Protein AF-A0A5E4ITQ7-F1 (afdb_monomer)

Sequence (362 aa):
MEFTPDTFFVEEITSDGVILELGKAYSFEKPAPERDFFTHFVLQKREWNTVQALGAIARNLHVKPSRFDFAGTKDRQATTTQLCSVFALPAERLLQARVKDVQINGAWKADAKVRLGNLLGNRFTIKTDKPVNPVASFSNYFGEQRFGSGRKNTAKIGKLILQGDYEAAVRSYLCDSEGEENVDAVRARETLLGEGDFAAAAVYFPHHLKYEITMLRSLSSKPTDFIAAIRALPRSLQLMFVHAFQSDLFNKRIDLRLPPSATCGRDAHGFPSAATEGTDFTLGNVIGYSSVISEDERILLEAEGLSQEAFRLKAMPELSAKGTLRLLEAPVMNFENVEGGIRFALPKGCYATVAVKYILNE

Structure (mmCIF, N/CA/C/O backbone):
data_AF-A0A5E4ITQ7-F1
#
_entry.id   AF-A0A5E4ITQ7-F1
#
loop_
_atom_site.group_PDB
_atom_site.id
_atom_site.type_symbol
_atom_site.label_atom_id
_atom_site.label_alt_id
_atom_site.label_comp_id
_atom_site.label_asym_id
_atom_site.label_entity_id
_atom_site.label_seq_id
_atom_site.pdbx_PDB_ins_code
_atom_site.Cartn_x
_atom_site.Cartn_y
_atom_site.Cartn_z
_atom_site.occupancy
_atom_site.B_iso_or_equiv
_atom_site.auth_seq_id
_atom_site.auth_comp_id
_atom_site.auth_asym_id
_atom_site.auth_atom_id
_atom_site.pdbx_PDB_model_num
ATOM 1 N N . MET A 1 1 ? -0.202 19.251 -8.183 1.00 68.25 1 MET A N 1
ATOM 2 C CA . MET A 1 1 ? -0.422 18.817 -9.584 1.00 68.25 1 MET A CA 1
ATOM 3 C C . MET A 1 1 ? -1.528 17.761 -9.649 1.00 68.25 1 MET A C 1
ATOM 5 O O . MET A 1 1 ? -1.553 16.900 -8.777 1.00 68.25 1 MET A O 1
ATOM 9 N N . GLU A 1 2 ? -2.433 17.805 -10.635 1.00 75.06 2 GLU A N 1
ATOM 10 C CA . GLU A 1 2 ? -3.424 16.733 -10.849 1.00 75.06 2 GLU A CA 1
ATOM 11 C C . GLU A 1 2 ? -2.844 15.658 -11.780 1.00 75.06 2 GLU A C 1
ATOM 13 O O . GLU A 1 2 ? -2.396 15.958 -12.888 1.00 75.06 2 GLU A O 1
ATOM 18 N N . PHE A 1 3 ? -2.811 14.406 -11.320 1.00 83.69 3 PHE A N 1
ATOM 19 C CA . PHE A 1 3 ? -2.311 13.288 -12.118 1.00 83.69 3 PHE A CA 1
ATOM 20 C C . PHE A 1 3 ? -3.415 12.752 -13.022 1.00 83.69 3 PHE A C 1
ATOM 22 O O . PHE A 1 3 ? -4.487 12.372 -12.549 1.00 83.69 3 PHE A O 1
ATOM 29 N N . THR A 1 4 ? -3.130 12.681 -14.321 1.00 87.31 4 THR A N 1
ATOM 30 C CA . THR A 1 4 ? -4.015 12.053 -15.300 1.00 87.31 4 THR A CA 1
ATOM 31 C C . THR A 1 4 ? -3.308 10.860 -15.942 1.00 87.31 4 THR A C 1
ATOM 33 O O . THR A 1 4 ? -2.081 10.765 -15.919 1.00 87.31 4 THR A O 1
ATOM 36 N N . PRO A 1 5 ? -4.043 9.933 -16.564 1.00 86.62 5 PRO A N 1
ATOM 37 C CA . PRO A 1 5 ? -3.447 8.756 -17.198 1.00 86.62 5 PRO A CA 1
ATOM 38 C C . PRO A 1 5 ? -2.545 9.081 -18.388 1.00 86.62 5 PRO A C 1
ATOM 40 O O . PRO A 1 5 ? -1.767 8.223 -18.805 1.00 86.62 5 PRO A O 1
ATOM 43 N N . ASP A 1 6 ? -2.667 10.292 -18.933 1.00 91.06 6 ASP A N 1
ATOM 44 C CA . ASP A 1 6 ? -1.898 10.765 -20.082 1.00 91.06 6 ASP A CA 1
ATOM 45 C C . ASP A 1 6 ? -0.667 11.581 -19.656 1.00 91.06 6 ASP A C 1
ATOM 47 O O . ASP A 1 6 ? 0.223 11.834 -20.473 1.00 91.06 6 ASP A O 1
ATOM 51 N N . THR A 1 7 ? -0.594 11.966 -18.376 1.00 92.31 7 THR A N 1
ATOM 52 C CA . THR A 1 7 ? 0.533 12.701 -17.786 1.00 92.31 7 THR A CA 1
ATOM 53 C C . THR A 1 7 ? 1.283 11.912 -16.721 1.00 92.31 7 THR A C 1
ATOM 55 O O . THR A 1 7 ? 2.409 12.280 -16.399 1.00 92.31 7 THR A O 1
ATOM 58 N N . PHE A 1 8 ? 0.713 10.823 -16.202 1.00 95.06 8 PHE A N 1
ATOM 59 C CA . PHE A 1 8 ? 1.281 10.040 -15.113 1.00 95.06 8 PHE A CA 1
ATOM 60 C C . PHE A 1 8 ? 1.418 8.561 -15.484 1.00 95.06 8 PHE A C 1
ATOM 62 O O . PHE A 1 8 ? 0.438 7.822 -15.641 1.00 95.06 8 PHE A O 1
ATOM 69 N N . PHE A 1 9 ? 2.672 8.132 -15.606 1.00 96.88 9 PHE A N 1
ATOM 70 C CA . PHE A 1 9 ? 3.058 6.800 -16.049 1.00 96.88 9 PHE A CA 1
ATOM 71 C C . PHE A 1 9 ? 3.852 6.085 -14.959 1.00 96.88 9 PHE A C 1
ATOM 73 O O . PHE A 1 9 ? 4.784 6.662 -14.395 1.00 96.88 9 PHE A O 1
ATOM 80 N N . VAL A 1 10 ? 3.503 4.827 -14.680 1.00 97.31 10 VAL A N 1
ATOM 81 C CA . VAL A 1 10 ? 4.136 4.029 -13.618 1.00 97.31 10 VAL A CA 1
ATOM 82 C C . VAL A 1 10 ? 4.552 2.663 -14.149 1.00 97.31 10 VAL A C 1
ATOM 84 O O . VAL A 1 10 ? 3.711 1.840 -14.497 1.00 97.31 10 VAL A O 1
ATOM 87 N N . GLU A 1 11 ? 5.849 2.400 -14.153 1.00 98.06 11 GLU A N 1
ATOM 88 C CA . GLU A 1 11 ? 6.448 1.174 -14.673 1.00 98.06 11 GLU A CA 1
ATOM 89 C C . GLU A 1 11 ? 7.095 0.402 -13.522 1.00 98.06 11 GLU A C 1
ATOM 91 O O . GLU A 1 11 ? 7.997 0.899 -12.846 1.00 98.06 11 GLU A O 1
ATOM 96 N N . GLU A 1 12 ? 6.614 -0.808 -13.242 1.00 98.19 12 GLU A N 1
ATOM 97 C CA . GLU A 1 12 ? 7.181 -1.635 -12.176 1.00 98.19 12 GLU A CA 1
ATOM 98 C C . GLU A 1 12 ? 8.616 -2.069 -12.500 1.00 98.19 12 GLU A C 1
ATOM 100 O O . GLU A 1 12 ? 8.926 -2.464 -13.625 1.00 98.19 12 GLU A O 1
ATOM 105 N N . ILE A 1 13 ? 9.472 -2.029 -11.477 1.00 97.88 13 ILE A N 1
ATOM 106 C CA . ILE A 1 13 ? 10.823 -2.585 -11.508 1.00 97.88 13 ILE A CA 1
ATOM 107 C C . ILE A 1 13 ? 10.780 -3.899 -10.733 1.00 97.88 13 ILE A C 1
ATOM 109 O O . ILE A 1 13 ? 10.602 -3.908 -9.507 1.00 97.88 13 ILE A O 1
ATOM 113 N N . THR A 1 14 ? 10.881 -5.010 -11.454 1.00 95.81 14 THR A N 1
ATOM 114 C CA . THR A 1 14 ? 10.787 -6.364 -10.900 1.00 95.81 14 THR A CA 1
ATOM 115 C C . THR A 1 14 ? 11.949 -6.665 -9.953 1.00 95.81 14 THR A C 1
ATOM 117 O O . THR A 1 14 ? 12.953 -5.957 -9.926 1.00 95.81 14 THR A O 1
ATOM 120 N N . SER A 1 15 ? 11.823 -7.726 -9.151 1.00 93.12 15 SER A N 1
ATOM 121 C CA . SER A 1 15 ? 12.846 -8.137 -8.175 1.00 93.12 15 SER A CA 1
ATOM 122 C C . SER A 1 15 ? 14.211 -8.482 -8.788 1.00 93.12 15 SER A C 1
ATOM 124 O O . SER A 1 15 ? 15.198 -8.491 -8.068 1.00 93.12 15 SER A O 1
ATOM 126 N N . ASP A 1 16 ? 14.256 -8.789 -10.085 1.00 92.19 16 ASP A N 1
ATOM 127 C CA . ASP A 1 16 ? 15.463 -9.051 -10.882 1.00 92.19 16 ASP A CA 1
ATOM 128 C C . ASP A 1 16 ? 15.949 -7.816 -11.670 1.00 92.19 16 ASP A C 1
ATOM 130 O O . ASP A 1 16 ? 16.799 -7.930 -12.551 1.00 92.19 16 ASP A O 1
ATOM 134 N N . GLY A 1 17 ? 15.418 -6.625 -11.366 1.00 94.06 17 GLY A N 1
ATOM 135 C CA . GLY A 1 17 ? 15.884 -5.356 -11.930 1.00 94.06 17 GLY A CA 1
ATOM 136 C C . GLY A 1 17 ? 15.331 -5.012 -13.314 1.00 94.06 17 GLY A C 1
ATOM 137 O O . GLY A 1 17 ? 15.741 -4.007 -13.895 1.00 94.06 17 GLY A O 1
ATOM 138 N N . VAL A 1 18 ? 14.393 -5.797 -13.853 1.00 95.75 18 VAL A N 1
ATOM 139 C CA . VAL A 1 18 ? 13.773 -5.504 -15.150 1.00 95.75 18 VAL A CA 1
ATOM 140 C C . VAL A 1 18 ? 12.714 -4.419 -14.994 1.00 95.75 18 VAL A C 1
ATOM 142 O O . VAL A 1 18 ? 11.802 -4.516 -14.174 1.00 95.75 18 VAL A O 1
ATOM 145 N N . ILE A 1 19 ? 12.804 -3.388 -15.830 1.00 97.56 19 ILE A N 1
ATOM 146 C CA . ILE A 1 19 ? 11.779 -2.351 -15.920 1.00 97.56 19 ILE A CA 1
ATOM 147 C C . ILE A 1 19 ? 10.716 -2.803 -16.923 1.00 97.56 19 ILE A C 1
ATOM 149 O O . ILE A 1 19 ? 11.019 -3.095 -18.086 1.00 97.56 19 ILE A O 1
ATOM 153 N N . LEU A 1 20 ? 9.468 -2.883 -16.466 1.00 97.81 20 LEU A N 1
ATOM 154 C CA . LEU A 1 20 ? 8.322 -3.234 -17.299 1.00 97.81 20 LEU A CA 1
ATOM 155 C C . LEU A 1 20 ? 7.802 -1.980 -17.997 1.00 97.81 20 LEU A C 1
ATOM 157 O O . LEU A 1 20 ? 6.938 -1.291 -17.480 1.00 97.81 20 LEU A O 1
ATOM 161 N N . GLU A 1 21 ? 8.366 -1.657 -19.148 1.00 97.62 21 GLU A N 1
ATOM 162 C CA . GLU A 1 21 ? 8.104 -0.462 -19.932 1.00 97.62 21 GLU A CA 1
ATOM 163 C C . GLU A 1 21 ? 6.737 -0.497 -20.620 1.00 97.62 21 GLU A C 1
ATOM 165 O O . GLU A 1 21 ? 6.259 -1.545 -21.073 1.00 97.62 21 GLU A O 1
ATOM 170 N N . LEU A 1 22 ? 6.112 0.673 -20.728 1.00 96.25 22 LEU A N 1
ATOM 171 C CA . LEU A 1 22 ? 4.829 0.821 -21.410 1.00 96.25 22 LEU A CA 1
ATOM 172 C C . LEU A 1 22 ? 4.936 0.464 -22.898 1.00 96.25 22 LEU A C 1
ATOM 174 O O . LEU A 1 22 ? 5.867 0.865 -23.592 1.00 96.25 22 LEU A O 1
ATOM 178 N N . GLY A 1 23 ? 3.959 -0.293 -23.398 1.00 95.44 23 GLY A N 1
ATOM 179 C CA . GLY A 1 23 ? 3.857 -0.705 -24.803 1.00 95.44 23 GLY A CA 1
ATOM 180 C C . GLY A 1 23 ? 4.894 -1.734 -25.268 1.00 95.44 23 GLY A C 1
ATOM 181 O O . GLY A 1 23 ? 4.785 -2.237 -26.385 1.00 95.44 23 GLY A O 1
ATOM 182 N N . LYS A 1 24 ? 5.880 -2.085 -24.436 1.00 97.38 24 LYS A N 1
ATOM 183 C CA . LYS A 1 24 ? 6.912 -3.068 -24.776 1.00 97.38 24 LYS A CA 1
ATOM 184 C C . LYS A 1 24 ? 6.381 -4.486 -24.609 1.00 97.38 24 LYS A C 1
ATOM 186 O O . LYS A 1 24 ? 5.760 -4.795 -23.597 1.00 97.38 24 LYS A O 1
ATOM 191 N N . ALA A 1 25 ? 6.646 -5.346 -25.591 1.00 96.00 25 ALA A N 1
ATOM 192 C CA . ALA A 1 25 ? 6.323 -6.764 -25.510 1.00 96.00 25 ALA A CA 1
ATOM 193 C C . ALA A 1 25 ? 7.375 -7.526 -24.688 1.00 96.00 25 ALA A C 1
ATOM 195 O O . ALA A 1 25 ? 8.575 -7.268 -24.800 1.00 96.00 25 ALA A O 1
ATOM 196 N N . TYR A 1 26 ? 6.920 -8.491 -23.897 1.00 95.38 26 TYR A N 1
ATOM 197 C CA . TYR A 1 26 ? 7.732 -9.291 -22.992 1.00 95.38 26 TYR A CA 1
ATOM 198 C C . TYR A 1 26 ? 7.535 -10.779 -23.251 1.00 95.38 26 TYR A C 1
ATOM 200 O O . TYR A 1 26 ? 6.415 -11.279 -23.341 1.00 95.38 26 TYR A O 1
ATOM 208 N N . SER A 1 27 ? 8.648 -11.497 -23.300 1.00 89.56 27 SER A N 1
ATOM 209 C CA . SER A 1 27 ? 8.683 -12.950 -23.268 1.00 89.56 27 SER A CA 1
ATOM 210 C C . SER A 1 27 ? 9.898 -13.357 -22.453 1.00 89.56 27 SER A C 1
ATOM 212 O O . SER A 1 27 ? 10.992 -12.843 -22.682 1.00 89.56 27 SER A O 1
ATOM 214 N N . PHE A 1 28 ? 9.698 -14.245 -21.489 1.00 88.12 28 PHE A N 1
ATOM 215 C CA . PHE A 1 28 ? 10.780 -14.813 -20.700 1.00 88.12 28 PHE A CA 1
ATOM 216 C C . PHE A 1 28 ? 10.646 -16.327 -20.719 1.00 88.12 28 PHE A C 1
ATOM 218 O O . PHE A 1 28 ? 9.551 -16.862 -20.563 1.00 88.12 28 PHE A O 1
ATOM 225 N N . GLU A 1 29 ? 11.767 -17.020 -20.857 1.00 81.69 29 GLU A N 1
ATOM 226 C CA . GLU A 1 29 ? 11.816 -18.466 -20.691 1.00 81.69 29 GLU A CA 1
ATOM 227 C C . GLU A 1 29 ? 12.262 -18.767 -19.264 1.00 81.69 29 GLU A C 1
ATOM 229 O O . GLU A 1 29 ? 13.392 -18.473 -18.872 1.00 81.69 29 GLU A O 1
ATOM 234 N N . LYS A 1 30 ? 11.347 -19.309 -18.457 1.00 79.81 30 LYS A N 1
ATOM 235 C CA . LYS A 1 30 ? 11.646 -19.767 -17.099 1.00 79.81 30 LYS A CA 1
ATOM 236 C C . LYS A 1 30 ? 11.292 -21.249 -16.976 1.00 79.81 30 LYS A C 1
ATOM 238 O O . LYS A 1 30 ? 10.265 -21.663 -17.523 1.00 79.81 30 LYS A O 1
ATOM 243 N N . PRO A 1 31 ? 12.103 -22.052 -16.262 1.00 78.31 31 PRO A N 1
ATOM 244 C CA . PRO A 1 31 ? 11.727 -23.415 -15.921 1.00 78.31 31 PRO A CA 1
ATOM 245 C C . PRO A 1 31 ? 10.381 -23.403 -15.196 1.00 78.31 31 PRO A C 1
ATOM 247 O O . PRO A 1 31 ? 10.179 -22.635 -14.256 1.00 78.31 31 PRO A O 1
ATOM 250 N N . ALA A 1 32 ? 9.449 -24.232 -15.647 1.00 83.25 32 ALA A N 1
ATOM 251 C CA . ALA A 1 32 ? 8.141 -24.350 -15.030 1.00 83.25 32 ALA A CA 1
ATOM 252 C C . ALA A 1 32 ? 7.652 -25.796 -15.131 1.00 83.25 32 ALA A C 1
ATOM 254 O O . ALA A 1 32 ? 7.901 -26.454 -16.146 1.00 83.25 32 ALA A O 1
ATOM 255 N N . PRO A 1 33 ? 6.948 -26.300 -14.107 1.00 85.12 33 PRO A N 1
ATOM 256 C CA . PRO A 1 33 ? 6.388 -27.640 -14.150 1.00 85.12 33 PRO A CA 1
ATOM 257 C C . PRO A 1 33 ? 5.301 -27.746 -15.232 1.00 85.12 33 PRO A C 1
ATOM 259 O O . PRO A 1 33 ? 4.671 -26.761 -15.624 1.00 85.12 33 PRO A O 1
ATOM 262 N N . GLU A 1 34 ? 5.041 -28.962 -15.716 1.00 82.25 34 GLU A N 1
ATOM 263 C CA . GLU A 1 34 ? 3.952 -29.192 -16.675 1.00 82.25 34 GLU A CA 1
ATOM 264 C C . GLU A 1 34 ? 2.564 -28.971 -16.052 1.00 82.25 34 GLU A C 1
ATOM 266 O O . GLU A 1 34 ? 1.642 -28.509 -16.729 1.00 82.25 34 GLU A O 1
ATOM 271 N N . ARG A 1 35 ? 2.421 -29.279 -14.755 1.00 85.19 35 ARG A N 1
ATOM 272 C CA . ARG A 1 35 ? 1.200 -29.126 -13.949 1.00 85.19 35 ARG A CA 1
ATOM 273 C C . ARG A 1 35 ? 1.438 -28.174 -12.785 1.00 85.19 35 ARG A C 1
ATOM 275 O O . ARG A 1 35 ? 2.576 -27.955 -12.397 1.00 85.19 35 ARG A O 1
ATOM 282 N N . ASP A 1 36 ? 0.355 -27.602 -12.260 1.00 89.44 36 ASP A N 1
ATOM 283 C CA . ASP A 1 36 ? 0.380 -26.665 -11.125 1.00 89.44 36 ASP A CA 1
ATOM 284 C C . ASP A 1 36 ? 1.332 -25.469 -11.317 1.00 89.44 36 ASP A C 1
ATOM 286 O O . ASP A 1 36 ? 1.825 -24.870 -10.363 1.00 89.44 36 ASP A O 1
ATOM 290 N N . PHE A 1 37 ? 1.558 -25.095 -12.578 1.00 94.25 37 PHE A N 1
ATOM 291 C CA . PHE A 1 37 ? 2.349 -23.933 -12.951 1.00 94.25 37 PHE A CA 1
ATOM 292 C C . PHE A 1 37 ? 1.582 -22.632 -12.711 1.00 94.25 37 PHE A C 1
ATOM 294 O O . PHE A 1 37 ? 0.349 -22.591 -12.644 1.00 94.25 37 PHE A O 1
ATOM 301 N N . PHE A 1 38 ? 2.323 -21.536 -12.675 1.00 96.50 38 PHE A N 1
ATOM 302 C CA . PHE A 1 38 ? 1.789 -20.189 -12.794 1.00 96.50 38 PHE A CA 1
ATOM 303 C C . PHE A 1 38 ? 2.099 -19.647 -14.182 1.00 96.50 38 PHE A C 1
ATOM 305 O O . PHE A 1 38 ? 3.130 -19.958 -14.764 1.00 96.50 38 PHE A O 1
ATOM 312 N N . THR A 1 39 ? 1.225 -18.806 -14.712 1.00 96.88 39 THR A N 1
ATOM 313 C CA . THR A 1 39 ? 1.571 -17.963 -15.856 1.00 96.88 39 THR A CA 1
ATOM 314 C C . THR A 1 39 ? 1.836 -16.573 -15.338 1.00 96.88 39 THR A C 1
ATOM 316 O O . THR A 1 39 ? 0.936 -15.934 -14.792 1.00 96.88 39 THR A O 1
ATOM 319 N N . HIS A 1 40 ? 3.078 -16.126 -15.466 1.00 97.25 40 HIS A N 1
ATOM 320 C CA . HIS A 1 40 ? 3.446 -14.732 -15.268 1.00 97.25 40 HIS A CA 1
ATOM 321 C C . HIS A 1 40 ? 3.044 -13.933 -16.494 1.00 97.25 40 HIS A C 1
ATOM 323 O O . HIS A 1 40 ? 3.068 -14.446 -17.610 1.00 97.25 40 HIS A O 1
ATOM 329 N N . PHE A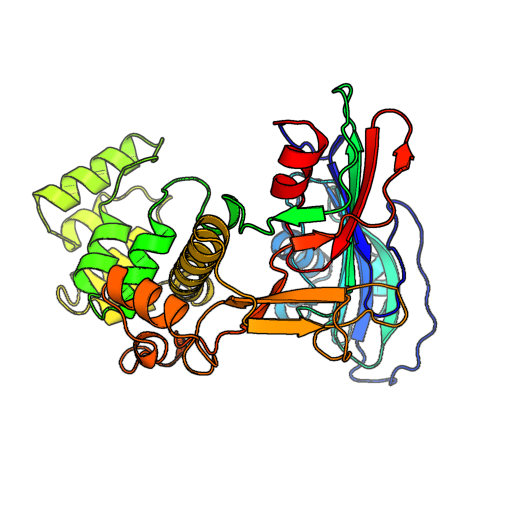 1 41 ? 2.653 -12.684 -16.284 1.00 97.94 41 PHE A N 1
ATOM 330 C CA . PHE A 1 41 ? 2.297 -11.786 -17.368 1.00 97.94 41 PHE A CA 1
ATOM 331 C C . PHE A 1 41 ? 2.503 -10.329 -16.985 1.00 97.94 41 PHE A C 1
ATOM 333 O O . PHE A 1 41 ? 2.394 -9.956 -15.814 1.00 97.94 41 PHE A O 1
ATOM 340 N N . VAL A 1 42 ? 2.764 -9.501 -17.994 1.00 98.31 42 VAL A N 1
ATOM 341 C CA . VAL A 1 42 ? 2.867 -8.049 -17.829 1.00 98.31 42 VAL A CA 1
ATOM 342 C C . VAL A 1 42 ? 1.498 -7.437 -18.076 1.00 98.31 42 VAL A C 1
ATOM 344 O O . VAL A 1 42 ? 0.991 -7.445 -19.198 1.00 98.31 42 VAL A O 1
ATOM 347 N N . LEU A 1 43 ? 0.889 -6.920 -17.013 1.00 98.44 43 LEU A N 1
ATOM 348 C CA . LEU A 1 43 ? -0.373 -6.196 -17.068 1.00 98.44 43 LEU A CA 1
ATOM 349 C C . LEU A 1 43 ? -0.093 -4.718 -17.321 1.00 98.44 43 LEU A C 1
ATOM 351 O O . LEU A 1 43 ? 0.485 -4.064 -16.456 1.00 98.44 43 LEU A O 1
ATOM 355 N N . GLN A 1 44 ? -0.580 -4.186 -18.439 1.00 98.50 44 GLN A N 1
ATOM 356 C CA . GLN A 1 44 ? -0.694 -2.750 -18.663 1.00 98.50 44 GLN A CA 1
ATOM 357 C C . GLN A 1 44 ? -2.153 -2.317 -18.505 1.00 98.50 44 GLN A C 1
ATOM 359 O O . GLN A 1 44 ? -3.062 -2.939 -19.053 1.00 98.50 44 GLN A O 1
ATOM 364 N N . LYS A 1 45 ? -2.399 -1.248 -17.750 1.00 97.69 45 LYS A N 1
ATOM 365 C CA . LYS A 1 45 ? -3.747 -0.719 -17.505 1.00 97.69 45 LYS A CA 1
ATOM 366 C C . LYS A 1 45 ? -3.758 0.808 -17.545 1.00 97.69 45 LYS A C 1
ATOM 368 O O . LYS A 1 45 ? -2.796 1.430 -17.099 1.00 97.69 45 LYS A O 1
ATOM 373 N N . ARG A 1 46 ? -4.862 1.399 -18.003 1.00 97.44 46 ARG A N 1
ATOM 374 C CA . ARG A 1 46 ? -5.129 2.848 -17.976 1.00 97.44 46 ARG A CA 1
ATOM 375 C C . ARG A 1 46 ? -6.427 3.111 -17.208 1.00 97.44 46 ARG A C 1
ATOM 377 O O . ARG A 1 46 ? -7.442 2.515 -17.528 1.00 97.44 46 ARG A O 1
ATOM 384 N N . GLU A 1 47 ? -6.402 3.953 -16.175 1.00 94.44 47 GLU A N 1
ATOM 385 C CA . GLU A 1 47 ? -7.585 4.305 -15.343 1.00 94.44 47 GLU A CA 1
ATOM 386 C C . GLU A 1 47 ? -8.209 3.201 -14.480 1.00 94.44 47 GLU A C 1
ATOM 388 O O . GLU A 1 47 ? -9.255 3.393 -13.854 1.00 94.44 47 GLU A O 1
ATOM 393 N N . TRP A 1 48 ? -7.536 2.061 -14.355 1.00 95.25 48 TRP A N 1
ATOM 394 C CA . TRP A 1 48 ? -8.022 0.929 -13.572 1.00 95.25 48 TRP A CA 1
ATOM 395 C C . TRP A 1 48 ? -7.335 0.807 -12.214 1.00 95.25 48 TRP A C 1
ATOM 397 O O . TRP A 1 48 ? -6.124 0.988 -12.089 1.00 95.25 48 TRP A O 1
ATOM 407 N N . ASN A 1 49 ? -8.084 0.370 -11.200 1.00 93.44 49 ASN A N 1
ATOM 408 C CA . ASN A 1 49 ? -7.483 -0.262 -10.028 1.00 93.44 49 ASN A CA 1
ATOM 409 C C . ASN A 1 49 ? -6.977 -1.668 -10.411 1.00 93.44 49 ASN A C 1
ATOM 411 O O . ASN A 1 49 ? -7.672 -2.400 -11.118 1.00 93.44 49 ASN A O 1
ATOM 415 N N . THR A 1 50 ? -5.801 -2.073 -9.915 1.00 94.56 50 THR A N 1
ATOM 416 C CA . THR A 1 50 ? -5.198 -3.389 -10.207 1.00 94.56 50 THR A CA 1
ATOM 417 C C . THR A 1 50 ? -6.162 -4.554 -9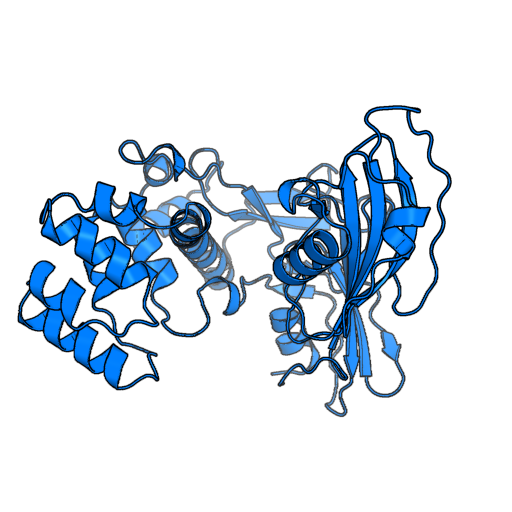.942 1.00 94.56 50 THR A C 1
ATOM 419 O O . THR A 1 50 ? -6.340 -5.413 -10.802 1.00 94.56 50 THR A O 1
ATOM 422 N N . VAL A 1 51 ? -6.847 -4.569 -8.793 1.00 94.12 51 VAL A N 1
ATOM 423 C CA . VAL A 1 51 ? -7.771 -5.655 -8.415 1.00 94.12 51 VAL A CA 1
ATOM 424 C C . VAL A 1 51 ? -8.987 -5.691 -9.341 1.00 94.12 51 VAL A C 1
ATOM 426 O O . VAL A 1 51 ? -9.443 -6.765 -9.735 1.00 94.12 51 VAL A O 1
ATOM 429 N N . GLN A 1 52 ? -9.498 -4.523 -9.736 1.00 94.94 52 GLN A N 1
ATOM 430 C CA . GLN A 1 52 ? -10.624 -4.428 -10.666 1.00 94.94 52 GLN A CA 1
ATOM 431 C C . GLN A 1 52 ? -10.242 -4.905 -12.074 1.00 94.94 52 GLN A C 1
ATOM 433 O O . GLN A 1 52 ? -11.017 -5.652 -12.675 1.00 94.94 52 GLN A O 1
ATOM 438 N N . ALA A 1 53 ? -9.051 -4.540 -12.566 1.00 97.25 53 ALA A N 1
ATOM 439 C CA . ALA A 1 53 ? -8.536 -4.991 -13.860 1.00 97.25 53 ALA A CA 1
ATOM 440 C C . ALA A 1 53 ? -8.373 -6.517 -13.894 1.00 97.25 53 ALA A C 1
ATOM 442 O O . ALA A 1 53 ? -8.895 -7.176 -14.792 1.00 97.25 53 ALA A O 1
ATOM 443 N N . LEU A 1 54 ? -7.735 -7.098 -12.872 1.00 97.88 54 LEU A N 1
ATOM 444 C CA . LEU A 1 54 ? -7.586 -8.552 -12.752 1.00 97.88 54 LEU A CA 1
ATOM 445 C C . LEU A 1 54 ? -8.943 -9.259 -12.656 1.00 97.88 54 LEU A C 1
ATOM 447 O O . LEU A 1 54 ? -9.158 -10.279 -13.306 1.00 97.88 54 LEU A O 1
ATOM 451 N N . GLY A 1 55 ? -9.898 -8.694 -11.912 1.00 97.50 55 GLY A N 1
ATOM 452 C CA . GLY A 1 55 ? -11.265 -9.211 -11.853 1.00 97.50 55 GLY A CA 1
ATOM 453 C C . GLY A 1 55 ? -11.994 -9.158 -13.201 1.00 97.50 55 GLY A C 1
ATOM 454 O O . GLY A 1 55 ? -12.760 -10.069 -13.517 1.00 97.50 55 GLY A O 1
ATOM 455 N N . ALA A 1 56 ? -11.759 -8.123 -14.010 1.00 97.88 56 ALA A N 1
ATOM 456 C CA . ALA A 1 56 ? -12.313 -8.012 -15.358 1.00 97.88 56 ALA A CA 1
ATOM 457 C C . ALA A 1 56 ? -11.700 -9.043 -16.318 1.00 97.88 56 ALA A C 1
ATOM 459 O O . ALA A 1 56 ? -12.449 -9.718 -17.025 1.00 97.88 56 ALA A O 1
ATOM 460 N N . ILE A 1 57 ? -10.376 -9.234 -16.277 1.00 98.25 57 ILE A N 1
ATOM 461 C CA . ILE A 1 57 ? -9.679 -10.292 -17.030 1.00 98.25 57 ILE A CA 1
ATOM 462 C C . ILE A 1 57 ? -10.226 -11.666 -16.628 1.00 98.25 57 ILE A C 1
ATOM 464 O O . ILE A 1 57 ? -10.586 -12.470 -17.484 1.00 98.25 57 ILE A O 1
ATOM 468 N N . ALA A 1 58 ? -10.359 -11.920 -15.324 1.00 98.00 58 ALA A N 1
ATOM 469 C CA . ALA A 1 58 ? -10.864 -13.184 -14.805 1.00 98.00 58 ALA A CA 1
ATOM 470 C C . ALA A 1 58 ? -12.276 -13.505 -15.322 1.00 98.00 58 ALA A C 1
ATOM 472 O O . ALA A 1 58 ? -12.529 -14.628 -15.757 1.00 98.00 58 ALA A O 1
ATOM 473 N N . ARG A 1 59 ? -13.179 -12.512 -15.332 1.00 97.75 59 ARG A N 1
ATOM 474 C CA . ARG A 1 59 ? -14.530 -12.660 -15.898 1.00 97.75 59 ARG A CA 1
ATOM 475 C C . ARG A 1 59 ? -14.501 -12.936 -17.397 1.00 97.75 59 ARG A C 1
ATOM 477 O O . ARG A 1 59 ? -15.207 -13.833 -17.841 1.00 97.75 59 ARG A O 1
ATOM 484 N N . ASN A 1 60 ? -13.687 -12.199 -18.152 1.00 97.81 60 ASN A N 1
ATOM 485 C CA . ASN A 1 60 ? -13.561 -12.377 -19.598 1.00 97.81 60 ASN A CA 1
ATOM 486 C C . ASN A 1 60 ? -13.037 -13.776 -19.973 1.00 97.81 60 ASN A C 1
ATOM 488 O O . ASN A 1 60 ? -13.475 -14.346 -20.963 1.00 97.81 60 ASN A O 1
ATOM 492 N N . LEU A 1 61 ? -12.154 -14.349 -19.151 1.00 97.25 61 LEU A N 1
ATOM 493 C CA . LEU A 1 61 ? -11.578 -15.681 -19.359 1.00 97.25 61 LEU A CA 1
ATOM 494 C C . LEU A 1 61 ? -12.322 -16.813 -18.626 1.00 97.25 61 LEU A C 1
ATOM 496 O O . LEU A 1 61 ? -11.865 -17.957 -18.651 1.00 97.25 61 LEU A O 1
ATOM 500 N N . HIS A 1 62 ? -13.440 -16.515 -17.958 1.00 96.81 62 HIS A N 1
ATOM 501 C CA . HIS A 1 62 ? -14.222 -17.468 -17.159 1.00 96.81 62 HIS A CA 1
ATOM 502 C C . HIS A 1 62 ? -13.403 -18.221 -16.092 1.00 96.81 62 HIS A C 1
ATOM 504 O O . HIS A 1 62 ? -13.553 -19.427 -15.888 1.00 96.81 62 HIS A O 1
ATOM 510 N N . VAL A 1 63 ? -12.533 -17.505 -15.378 1.00 97.00 63 VAL A N 1
ATOM 511 C CA . VAL A 1 63 ? -11.730 -18.044 -14.270 1.00 97.00 63 VAL A CA 1
ATOM 512 C C . VAL A 1 63 ? -11.996 -17.290 -12.966 1.00 97.00 63 VAL A C 1
ATOM 514 O O . VAL A 1 63 ? -12.493 -16.166 -12.952 1.00 97.00 63 VAL A O 1
ATOM 517 N N . LYS A 1 64 ? -11.660 -17.912 -11.830 1.00 96.94 64 LYS A N 1
ATOM 518 C CA . LYS A 1 64 ? -11.829 -17.290 -10.508 1.00 96.94 64 LYS A CA 1
ATOM 519 C C . LYS A 1 64 ? -10.807 -16.156 -10.306 1.00 96.94 64 LYS A C 1
ATOM 521 O O . LYS A 1 64 ? -9.615 -16.417 -10.471 1.00 96.94 64 LYS A O 1
ATOM 526 N N . PRO A 1 65 ? -11.221 -14.952 -9.856 1.00 95.56 65 PRO A N 1
ATOM 527 C CA . PRO A 1 65 ? -10.298 -13.853 -9.546 1.00 95.56 65 PRO A CA 1
ATOM 528 C C . PRO A 1 65 ? -9.230 -14.211 -8.506 1.00 95.56 65 PRO A C 1
ATOM 530 O O . PRO A 1 65 ? -8.117 -13.708 -8.572 1.00 95.56 65 PRO A O 1
ATOM 533 N N . SER A 1 66 ? -9.535 -15.134 -7.588 1.00 95.06 66 SER A N 1
ATOM 534 C CA . SER A 1 66 ? -8.603 -15.613 -6.558 1.00 95.06 66 SER A CA 1
ATOM 535 C C . SER A 1 66 ? -7.384 -16.364 -7.103 1.00 95.06 66 SER A C 1
ATOM 537 O O . SER A 1 66 ? -6.494 -16.700 -6.332 1.00 95.06 66 SER A O 1
ATOM 539 N N . ARG A 1 67 ? -7.358 -16.686 -8.404 1.00 96.88 67 ARG A N 1
ATOM 540 C CA . ARG A 1 67 ? -6.200 -17.301 -9.069 1.00 96.88 67 ARG A CA 1
ATOM 541 C C . ARG A 1 67 ? -5.130 -16.287 -9.459 1.00 96.88 67 ARG A C 1
ATOM 543 O O . ARG A 1 67 ? -4.069 -16.726 -9.886 1.00 96.88 67 ARG A O 1
ATOM 550 N N . PHE A 1 68 ? -5.429 -14.988 -9.399 1.00 97.94 68 PHE A N 1
ATOM 551 C CA . PHE A 1 68 ? -4.511 -13.931 -9.801 1.00 97.94 68 PHE A CA 1
ATOM 552 C C . PHE A 1 68 ? -3.769 -13.361 -8.593 1.00 97.94 68 PHE A C 1
ATOM 554 O O . PHE A 1 68 ? -4.383 -13.038 -7.577 1.00 97.94 68 PHE A O 1
ATOM 561 N N . ASP A 1 69 ? -2.463 -13.168 -8.745 1.00 97.56 69 ASP A N 1
ATOM 562 C CA . ASP A 1 69 ? -1.591 -12.524 -7.766 1.00 97.56 69 ASP A CA 1
ATOM 563 C C . ASP A 1 69 ? -0.781 -11.396 -8.437 1.00 97.56 69 ASP A C 1
ATOM 565 O O . ASP A 1 69 ? -0.627 -11.358 -9.660 1.00 97.56 69 ASP A O 1
ATOM 569 N N . PHE A 1 70 ? -0.263 -10.467 -7.632 1.00 96.94 70 PHE A N 1
ATOM 570 C CA . PHE A 1 70 ? 0.514 -9.306 -8.075 1.00 96.94 70 PHE A CA 1
ATOM 571 C C . PHE A 1 70 ? 1.482 -8.835 -6.975 1.00 96.94 70 PHE A C 1
ATOM 573 O O . PHE A 1 70 ? 1.286 -9.137 -5.795 1.00 96.94 70 PHE A O 1
ATOM 580 N N . ALA A 1 71 ? 2.521 -8.078 -7.348 1.00 92.62 71 ALA A N 1
ATOM 581 C CA . ALA A 1 71 ? 3.552 -7.621 -6.408 1.00 92.62 71 ALA A CA 1
ATOM 582 C C . ALA A 1 71 ? 3.141 -6.374 -5.606 1.00 92.62 71 ALA A C 1
ATOM 584 O O . ALA A 1 71 ? 3.545 -6.197 -4.458 1.00 92.62 71 ALA A O 1
ATOM 585 N N . GLY A 1 72 ? 2.294 -5.524 -6.177 1.00 88.56 72 GLY A N 1
ATOM 586 C CA . GLY A 1 72 ? 1.678 -4.389 -5.497 1.00 88.56 72 GLY A CA 1
ATOM 587 C C . GLY A 1 72 ? 0.546 -3.793 -6.326 1.00 88.56 72 GLY A C 1
ATOM 588 O O . GLY A 1 72 ? 0.451 -4.026 -7.533 1.00 88.56 72 GLY A O 1
ATOM 589 N N . THR A 1 73 ? -0.338 -3.039 -5.681 1.00 87.50 73 THR A N 1
ATOM 590 C CA . THR A 1 73 ? -1.318 -2.220 -6.402 1.00 87.50 73 THR A CA 1
ATOM 591 C C . THR A 1 73 ? -0.623 -1.010 -7.014 1.00 87.50 73 THR A C 1
ATOM 593 O O . THR A 1 73 ? 0.310 -0.475 -6.414 1.00 87.50 73 THR A O 1
ATOM 596 N N . LYS A 1 74 ? -1.095 -0.563 -8.176 1.00 89.50 74 LYS A N 1
ATOM 597 C CA . LYS A 1 74 ? -0.650 0.685 -8.810 1.00 89.50 74 LYS A CA 1
ATOM 598 C C . LYS A 1 74 ? -1.774 1.710 -8.824 1.00 89.50 74 LYS A C 1
ATOM 600 O O . LYS A 1 74 ? -2.949 1.345 -8.722 1.00 89.50 74 LYS A O 1
ATOM 605 N N . ASP A 1 75 ? -1.401 2.969 -9.002 1.00 86.62 75 ASP A N 1
ATOM 606 C CA . ASP A 1 75 ? -2.307 4.110 -9.072 1.00 86.62 75 ASP A CA 1
ATOM 607 C C . ASP A 1 75 ? -3.435 3.893 -10.083 1.00 86.62 75 ASP A C 1
ATOM 609 O O . ASP A 1 75 ? -3.236 3.318 -11.159 1.00 86.62 75 ASP A O 1
ATOM 613 N N . ARG A 1 76 ? -4.649 4.328 -9.719 1.00 88.19 76 ARG A N 1
ATOM 614 C CA . ARG A 1 76 ? -5.810 4.264 -10.614 1.00 88.19 76 ARG A CA 1
ATOM 615 C C . ARG A 1 76 ? -5.699 5.325 -11.703 1.00 88.19 76 ARG A C 1
ATOM 617 O O . ARG A 1 76 ? -5.840 4.984 -12.865 1.00 88.19 76 ARG A O 1
ATOM 624 N N . GLN A 1 77 ? -5.448 6.581 -11.334 1.00 90.81 77 GLN A N 1
ATOM 625 C CA . GLN A 1 77 ? -5.346 7.728 -12.249 1.00 90.81 77 GLN A CA 1
ATOM 626 C C . GLN A 1 77 ? -3.967 7.783 -12.928 1.00 90.81 77 GLN A C 1
ATOM 628 O O . GLN A 1 77 ? -3.223 8.745 -12.792 1.00 90.81 77 GLN A O 1
ATOM 633 N N . ALA A 1 78 ? -3.604 6.695 -13.605 1.00 93.94 78 ALA A N 1
ATOM 634 C CA . ALA A 1 78 ? -2.312 6.518 -14.251 1.00 93.94 78 ALA A CA 1
ATOM 635 C C . ALA A 1 78 ? -2.419 5.508 -15.401 1.00 93.94 78 ALA A C 1
ATOM 637 O O . ALA A 1 78 ? -3.336 4.673 -15.428 1.00 93.94 78 ALA A O 1
ATOM 638 N N . THR A 1 79 ? -1.436 5.536 -16.299 1.00 97.56 79 THR A N 1
ATOM 639 C CA . THR A 1 79 ? -1.134 4.404 -17.181 1.00 97.56 79 THR A CA 1
ATOM 640 C C . THR A 1 79 ? 0.016 3.610 -16.571 1.00 97.56 79 THR A C 1
ATOM 642 O O . THR A 1 79 ? 1.089 4.153 -16.318 1.00 97.56 79 THR A O 1
ATOM 645 N N . THR A 1 80 ? -0.208 2.330 -16.275 1.00 97.88 80 THR A N 1
ATOM 646 C CA . THR A 1 80 ? 0.718 1.554 -15.437 1.00 97.88 80 THR A CA 1
ATOM 647 C C . THR A 1 80 ? 1.011 0.176 -15.995 1.00 97.88 80 THR A C 1
ATOM 649 O O . THR A 1 80 ? 0.081 -0.484 -16.459 1.00 97.88 80 THR A O 1
ATOM 652 N N . THR A 1 81 ? 2.234 -0.303 -15.808 1.00 98.31 81 THR A N 1
ATOM 653 C CA . THR A 1 81 ? 2.683 -1.676 -16.083 1.00 98.31 81 THR A CA 1
ATOM 654 C C . THR A 1 81 ? 3.157 -2.363 -14.810 1.00 98.31 81 THR A C 1
ATOM 656 O O . THR A 1 81 ? 3.830 -1.768 -13.968 1.00 98.31 81 THR A O 1
ATOM 659 N N . GLN A 1 82 ? 2.798 -3.635 -14.651 1.00 97.94 82 GLN A N 1
ATOM 660 C CA . GLN A 1 82 ? 3.204 -4.439 -13.500 1.00 97.94 82 GLN A CA 1
ATOM 661 C C . GLN A 1 82 ? 3.250 -5.932 -13.820 1.00 97.94 82 GLN A C 1
ATOM 663 O O . GLN A 1 82 ? 2.539 -6.403 -14.712 1.00 97.94 82 GLN A O 1
ATOM 668 N N . LEU A 1 83 ? 4.046 -6.679 -13.056 1.00 97.69 83 LEU A N 1
ATOM 669 C CA . LEU A 1 83 ? 4.084 -8.129 -13.115 1.00 97.69 83 LEU A CA 1
ATOM 670 C C . LEU A 1 83 ? 2.930 -8.717 -12.297 1.00 97.69 83 LEU A C 1
ATOM 672 O O . LEU A 1 83 ? 2.720 -8.396 -11.121 1.00 97.69 83 LEU A O 1
ATOM 676 N N . CYS A 1 84 ? 2.203 -9.628 -12.925 1.00 98.06 84 CYS A N 1
ATOM 677 C CA . CYS A 1 84 ? 1.137 -10.402 -12.311 1.00 98.06 84 CYS A CA 1
ATOM 678 C C . CYS A 1 84 ? 1.365 -11.891 -12.578 1.00 98.06 84 CYS A C 1
ATOM 680 O O . CYS A 1 84 ? 2.105 -12.273 -13.484 1.00 98.06 84 CYS A O 1
ATOM 682 N N . SER A 1 85 ? 0.699 -12.745 -11.809 1.00 97.69 85 SER A N 1
ATOM 683 C CA . SER A 1 85 ? 0.625 -14.174 -12.103 1.00 97.69 85 SER A CA 1
ATOM 684 C C . SER A 1 85 ? -0.795 -14.690 -12.031 1.00 97.69 85 SER A C 1
ATOM 686 O O . SER A 1 85 ? -1.620 -14.149 -11.301 1.00 97.69 85 SER A O 1
ATOM 688 N N . VAL A 1 86 ? -1.062 -15.775 -12.747 1.00 97.88 86 VAL A N 1
ATOM 689 C CA . VAL A 1 86 ? -2.305 -16.534 -12.650 1.00 97.88 86 VAL A CA 1
ATOM 690 C C . VAL A 1 86 ? -2.001 -18.021 -12.516 1.00 97.88 86 VAL A C 1
ATOM 692 O O . VAL A 1 86 ? -1.245 -18.585 -13.304 1.00 97.88 86 VAL A O 1
ATOM 695 N N . PHE A 1 87 ? -2.579 -18.670 -11.509 1.00 97.44 87 PHE A N 1
ATOM 696 C CA . PHE A 1 87 ? -2.393 -20.106 -11.299 1.00 97.44 87 PHE A CA 1
ATOM 697 C C . PHE A 1 87 ? -3.035 -20.914 -12.429 1.00 97.44 87 PHE A C 1
ATOM 699 O O . PHE A 1 87 ? -4.197 -20.660 -12.741 1.00 97.44 87 PHE A O 1
ATOM 706 N N . ALA A 1 88 ? -2.327 -21.897 -12.994 1.00 94.94 88 ALA A N 1
ATOM 707 C CA . ALA A 1 88 ? -2.802 -22.946 -13.906 1.00 94.94 88 ALA A CA 1
ATOM 708 C C . ALA A 1 88 ? -3.604 -22.475 -15.143 1.00 94.94 88 ALA A C 1
ATOM 710 O O . ALA A 1 88 ? -4.609 -23.089 -15.518 1.00 94.94 88 ALA A O 1
ATOM 711 N N . LEU A 1 89 ? -3.235 -21.345 -15.752 1.00 95.62 89 LEU A N 1
ATOM 712 C CA . LEU A 1 89 ? -3.879 -20.823 -16.966 1.00 95.62 89 LEU A CA 1
ATOM 713 C C . LEU A 1 89 ? -2.834 -20.653 -18.077 1.00 95.62 89 LEU A C 1
ATOM 715 O O . LEU A 1 89 ? -1.940 -19.840 -17.883 1.00 95.62 89 LEU A O 1
ATOM 719 N N . PRO A 1 90 ? -2.924 -21.353 -19.223 1.00 94.50 90 PRO A N 1
ATOM 720 C CA . PRO A 1 90 ? -1.942 -21.228 -20.305 1.00 94.50 90 PRO A CA 1
ATOM 721 C C . PRO A 1 90 ? -1.773 -19.790 -20.820 1.00 94.50 90 PRO A C 1
ATOM 723 O O . PRO A 1 90 ? -2.743 -19.027 -20.861 1.00 94.50 90 PRO A O 1
ATOM 726 N N . ALA A 1 91 ? -0.554 -19.431 -21.233 1.00 95.12 91 ALA A N 1
ATOM 727 C CA . ALA A 1 91 ? -0.217 -18.090 -21.714 1.00 95.12 91 ALA A CA 1
ATOM 728 C C . ALA A 1 91 ? -1.056 -17.687 -22.936 1.00 95.12 91 ALA A C 1
ATOM 730 O O . ALA A 1 91 ? -1.569 -16.573 -23.001 1.00 95.12 91 ALA A O 1
ATOM 731 N N . GLU A 1 92 ? -1.302 -18.622 -23.851 1.00 94.94 92 GLU A N 1
ATOM 732 C CA . GLU A 1 92 ? -2.084 -18.418 -25.072 1.00 94.94 92 GLU A CA 1
ATOM 733 C C . GLU A 1 92 ? -3.536 -18.055 -24.744 1.00 94.94 92 GLU A C 1
ATOM 735 O O . GLU A 1 92 ? -4.120 -17.163 -25.356 1.00 94.94 92 GLU A O 1
ATOM 740 N N . ARG A 1 93 ? -4.112 -18.711 -23.726 1.00 96.38 93 ARG A N 1
ATOM 741 C CA . ARG A 1 93 ? -5.461 -18.414 -23.219 1.00 96.38 93 ARG A CA 1
ATOM 742 C C . ARG A 1 93 ? -5.511 -17.048 -22.547 1.00 96.38 93 ARG A C 1
ATOM 744 O O . ARG A 1 93 ? -6.493 -16.332 -22.700 1.00 96.38 93 ARG A O 1
ATOM 751 N N . LEU A 1 94 ? -4.469 -16.686 -21.806 1.00 96.38 94 LEU A N 1
ATOM 752 C CA . LEU A 1 94 ? -4.387 -15.389 -21.146 1.00 96.38 94 LEU A CA 1
ATOM 753 C C . 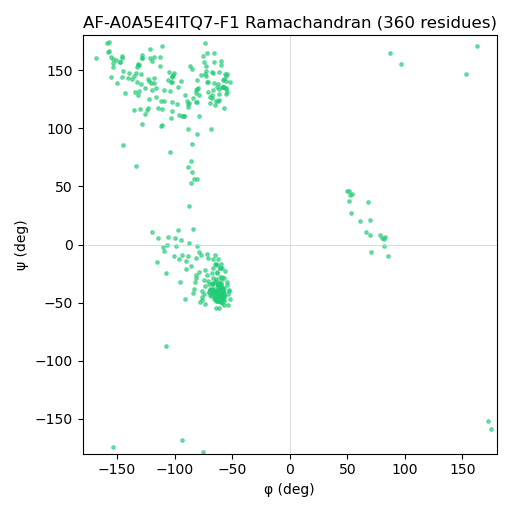LEU A 1 94 ? -4.303 -14.242 -22.167 1.00 96.38 94 LEU A C 1
ATOM 755 O O . LEU A 1 94 ? -5.046 -13.274 -22.046 1.00 96.38 94 LEU A O 1
ATOM 759 N N . LEU A 1 95 ? -3.490 -14.386 -23.218 1.00 96.31 95 LEU A N 1
ATOM 760 C CA . LEU A 1 95 ? -3.327 -13.401 -24.301 1.00 96.31 95 LEU A CA 1
ATOM 761 C C . LEU A 1 95 ? -4.605 -13.174 -25.140 1.00 96.31 95 LEU A C 1
ATOM 763 O O . LEU A 1 95 ? -4.736 -12.167 -25.844 1.00 96.31 95 LEU A O 1
ATOM 767 N N . GLN A 1 96 ? -5.585 -14.078 -25.053 1.00 95.69 96 GLN A N 1
ATOM 768 C CA . GLN A 1 96 ? -6.907 -13.908 -25.666 1.00 95.69 96 GLN A CA 1
ATOM 769 C C . GLN A 1 96 ? -7.818 -12.952 -24.886 1.00 95.69 96 GLN A C 1
ATOM 771 O O . GLN A 1 96 ? -8.868 -12.579 -25.409 1.00 95.69 96 GLN A O 1
ATOM 776 N N . ALA A 1 97 ? -7.437 -12.519 -23.678 1.00 96.25 97 ALA A N 1
ATOM 777 C CA . ALA A 1 97 ? -8.249 -11.601 -22.891 1.00 96.25 97 ALA A CA 1
ATOM 778 C C . ALA A 1 97 ? -8.537 -10.301 -23.660 1.00 96.25 97 ALA A C 1
ATOM 780 O O . ALA A 1 97 ? -7.650 -9.712 -24.286 1.00 96.25 97 ALA A O 1
ATOM 781 N N . ARG A 1 98 ? -9.789 -9.841 -23.608 1.00 96.50 98 ARG A N 1
ATOM 782 C CA . ARG A 1 98 ? -10.232 -8.568 -24.195 1.00 96.50 98 ARG A CA 1
ATOM 783 C C . ARG A 1 98 ? -10.976 -7.760 -23.142 1.00 96.50 98 ARG A C 1
ATOM 785 O O . ARG A 1 98 ? -12.122 -8.049 -22.810 1.00 96.50 98 ARG A O 1
ATOM 792 N N . VAL A 1 99 ? -10.301 -6.748 -22.609 1.00 97.38 99 VAL A N 1
ATOM 793 C CA . VAL A 1 99 ? -10.837 -5.818 -21.612 1.00 97.38 99 VAL A CA 1
ATOM 794 C C . VAL A 1 99 ? -10.448 -4.407 -22.041 1.00 97.38 99 VAL A C 1
ATOM 796 O O . VAL A 1 99 ? -9.298 -4.163 -22.394 1.00 97.38 99 VAL A O 1
ATOM 799 N N . LYS A 1 100 ? -11.411 -3.482 -22.049 1.00 97.00 100 LYS A N 1
ATOM 800 C CA . LYS A 1 100 ? -11.173 -2.085 -22.434 1.00 97.00 100 LYS A CA 1
ATOM 801 C C . LYS A 1 100 ? -10.098 -1.457 -21.531 1.00 97.00 100 LYS A C 1
ATOM 803 O O . LYS A 1 100 ? -10.144 -1.643 -20.315 1.00 97.00 100 LYS A O 1
ATOM 808 N N . ASP A 1 101 ? -9.163 -0.718 -22.130 1.00 97.06 101 ASP A N 1
ATOM 809 C CA . ASP A 1 101 ? -8.084 0.014 -21.441 1.00 97.06 101 ASP A CA 1
ATOM 810 C C . ASP A 1 101 ? -7.114 -0.876 -20.633 1.00 97.06 101 ASP A C 1
ATOM 812 O O . ASP A 1 101 ? -6.399 -0.410 -19.741 1.00 97.06 101 ASP A O 1
ATOM 816 N N . VAL A 1 102 ? -7.079 -2.171 -20.959 1.00 97.75 102 VAL A N 1
ATOM 817 C CA . VAL A 1 102 ? -6.210 -3.181 -20.352 1.00 97.75 102 VAL A CA 1
ATOM 818 C C . VAL A 1 102 ? -5.519 -3.974 -21.455 1.00 97.75 102 VAL A C 1
ATOM 820 O O . VAL A 1 102 ? -6.155 -4.447 -22.396 1.00 97.75 102 VAL A O 1
ATOM 823 N N . GLN A 1 103 ? -4.208 -4.141 -21.326 1.00 97.69 103 GLN A N 1
ATOM 824 C CA . GLN A 1 103 ? -3.364 -4.882 -22.255 1.00 97.69 103 GLN A CA 1
ATOM 825 C C . GLN A 1 103 ? -2.517 -5.903 -21.492 1.00 97.69 103 GLN A C 1
ATOM 827 O O . GLN A 1 103 ? -2.125 -5.688 -20.343 1.00 97.69 103 GLN A O 1
ATOM 832 N N . ILE A 1 104 ? -2.255 -7.036 -22.141 1.00 98.12 104 ILE A N 1
ATOM 833 C CA . ILE A 1 104 ? -1.336 -8.061 -21.649 1.00 98.12 104 ILE A CA 1
ATOM 834 C C . ILE A 1 104 ? -0.132 -8.031 -22.574 1.00 98.12 104 ILE A C 1
ATOM 836 O O . ILE A 1 104 ? -0.189 -8.530 -23.695 1.00 98.12 104 ILE A O 1
ATOM 840 N N . ASN A 1 105 ? 0.946 -7.422 -22.098 1.00 97.38 105 ASN A N 1
ATOM 841 C CA . ASN A 1 105 ? 2.126 -7.123 -22.903 1.00 97.38 105 ASN A CA 1
ATOM 842 C C . ASN A 1 105 ? 3.095 -8.311 -22.993 1.00 97.38 105 ASN A C 1
ATOM 844 O O . ASN A 1 105 ? 4.242 -8.149 -23.380 1.00 97.38 105 ASN A O 1
ATOM 848 N N . GLY A 1 106 ? 2.671 -9.505 -22.594 1.00 96.94 106 GLY A N 1
ATOM 849 C CA . GLY A 1 106 ? 3.523 -10.684 -22.527 1.00 96.94 106 GLY A CA 1
ATOM 850 C C . GLY A 1 106 ? 3.027 -11.661 -21.480 1.00 96.94 106 GLY A C 1
ATOM 851 O O . GLY A 1 106 ? 2.483 -11.236 -20.460 1.00 96.94 106 GLY A O 1
ATOM 852 N N . ALA A 1 107 ? 3.205 -12.955 -21.731 1.00 97.19 107 ALA A N 1
ATOM 853 C CA . ALA A 1 107 ? 2.850 -14.015 -20.798 1.00 97.19 107 ALA A CA 1
ATOM 854 C C . ALA A 1 107 ? 3.767 -15.230 -20.980 1.00 97.19 107 ALA A C 1
ATOM 856 O O . ALA A 1 107 ? 4.068 -15.609 -22.109 1.00 97.19 107 ALA A O 1
ATOM 857 N N . TRP A 1 108 ? 4.196 -15.845 -19.881 1.00 95.44 108 TRP A N 1
ATOM 858 C CA . TRP A 1 108 ? 5.081 -17.012 -19.883 1.00 95.44 108 TRP A CA 1
ATOM 859 C C . TRP A 1 108 ? 4.843 -17.888 -18.654 1.00 95.44 108 TRP A C 1
ATOM 861 O O . TRP A 1 108 ? 4.305 -17.436 -17.641 1.00 95.44 108 TRP A O 1
ATOM 871 N N . LYS A 1 109 ? 5.234 -19.163 -18.733 1.00 94.94 109 LYS A N 1
ATOM 872 C CA . LYS A 1 109 ? 5.127 -20.082 -17.596 1.00 94.94 109 LYS A CA 1
ATOM 873 C C . LYS A 1 109 ? 6.174 -19.770 -16.523 1.00 94.94 109 LYS A C 1
ATOM 875 O O . LYS A 1 109 ? 7.281 -19.334 -16.821 1.00 94.94 109 LYS A O 1
ATOM 880 N N . ALA A 1 110 ? 5.813 -20.040 -15.278 1.00 93.62 110 ALA A N 1
ATOM 881 C CA . ALA A 1 110 ? 6.644 -19.913 -14.094 1.00 93.62 110 ALA A CA 1
ATOM 882 C C . ALA A 1 110 ? 6.269 -20.990 -13.061 1.00 93.62 110 ALA A C 1
ATOM 884 O O . ALA A 1 110 ? 5.151 -21.509 -13.044 1.00 93.62 110 ALA A O 1
ATOM 885 N N . ASP A 1 111 ? 7.205 -21.308 -12.178 1.00 93.56 111 ASP A N 1
ATOM 886 C CA . ASP A 1 111 ? 7.064 -22.286 -11.095 1.00 93.56 111 ASP A CA 1
ATOM 887 C C . ASP A 1 111 ? 6.449 -21.703 -9.810 1.00 93.56 111 ASP A C 1
ATOM 889 O O . ASP A 1 111 ? 5.923 -22.438 -8.975 1.00 93.56 111 ASP A O 1
ATOM 893 N N . ALA A 1 112 ? 6.464 -20.380 -9.656 1.00 93.25 112 ALA A N 1
ATOM 894 C CA . ALA A 1 112 ? 5.969 -19.693 -8.471 1.00 93.25 112 ALA A CA 1
ATOM 895 C C . ALA A 1 112 ? 5.023 -18.542 -8.816 1.00 93.25 112 ALA A C 1
ATOM 897 O O . ALA A 1 112 ? 5.120 -17.912 -9.866 1.00 93.25 112 ALA A O 1
ATOM 898 N N . LYS A 1 113 ? 4.128 -18.206 -7.887 1.00 95.25 113 LYS A N 1
ATOM 899 C CA . LYS A 1 113 ? 3.305 -16.997 -7.986 1.00 95.25 113 LYS A CA 1
ATOM 900 C C . LYS A 1 113 ? 4.107 -15.729 -7.723 1.00 95.25 113 LYS A C 1
ATOM 902 O O . LYS A 1 113 ? 5.050 -15.733 -6.931 1.00 95.25 113 LYS A O 1
ATOM 907 N N . VAL A 1 114 ? 3.655 -14.619 -8.295 1.00 95.69 114 VAL A N 1
ATOM 908 C CA . VAL A 1 114 ? 4.099 -13.285 -7.890 1.00 95.69 114 VAL A CA 1
ATOM 909 C C . VAL A 1 114 ? 3.589 -13.022 -6.474 1.00 95.69 114 VAL A C 1
ATOM 911 O O . VAL A 1 114 ? 2.404 -13.176 -6.184 1.00 95.69 114 VAL A O 1
ATOM 914 N N . ARG A 1 115 ? 4.489 -12.657 -5.559 1.00 94.31 115 ARG A N 1
ATOM 915 C CA . ARG A 1 115 ? 4.152 -12.387 -4.155 1.00 94.31 115 ARG A CA 1
ATOM 916 C C . ARG A 1 115 ? 4.082 -10.888 -3.902 1.00 94.31 115 ARG A C 1
ATOM 918 O O . ARG A 1 115 ? 4.877 -10.126 -4.446 1.00 94.31 115 ARG A O 1
ATOM 925 N N . LEU A 1 116 ? 3.174 -10.482 -3.019 1.00 89.62 116 LEU A N 1
ATOM 926 C CA . LEU A 1 116 ? 3.084 -9.100 -2.557 1.00 89.62 116 LEU A CA 1
ATOM 927 C C . LEU A 1 116 ? 4.435 -8.641 -1.979 1.00 89.62 116 LEU A C 1
ATOM 929 O O . LEU A 1 116 ? 5.058 -9.363 -1.201 1.00 89.62 116 LEU A O 1
ATOM 933 N N . GLY A 1 117 ? 4.886 -7.450 -2.366 1.00 87.94 117 GLY A N 1
ATOM 934 C CA . GLY A 1 117 ? 6.176 -6.877 -1.977 1.00 87.94 117 GLY A CA 1
ATOM 935 C C . GLY A 1 117 ? 7.379 -7.365 -2.794 1.00 87.94 117 GLY A C 1
ATOM 936 O O . GLY A 1 117 ? 8.490 -6.877 -2.556 1.00 87.94 117 GLY A O 1
ATOM 937 N N . ASN A 1 118 ? 7.182 -8.277 -3.757 1.00 91.56 118 ASN A N 1
ATOM 938 C CA . ASN A 1 118 ? 8.247 -8.817 -4.606 1.00 91.56 118 ASN A CA 1
ATOM 939 C C . ASN A 1 118 ? 8.539 -7.935 -5.833 1.00 91.56 118 ASN A C 1
ATOM 941 O O . ASN A 1 118 ? 8.344 -8.336 -6.977 1.00 91.56 118 ASN A O 1
ATOM 945 N N . LEU A 1 119 ? 8.978 -6.713 -5.561 1.00 95.31 119 LEU A N 1
ATOM 946 C CA . LEU A 1 119 ? 9.459 -5.727 -6.524 1.00 95.31 119 LEU A CA 1
ATOM 947 C C . LEU A 1 119 ? 10.578 -4.906 -5.871 1.00 95.31 119 LEU A C 1
ATOM 949 O O . LEU A 1 119 ? 10.663 -4.858 -4.634 1.00 95.31 119 LEU A O 1
ATOM 953 N N . LEU A 1 120 ? 11.406 -4.254 -6.682 1.00 96.38 120 LEU A N 1
ATOM 954 C CA . LEU A 1 120 ? 12.408 -3.303 -6.189 1.00 96.38 120 LEU A CA 1
ATOM 955 C C . LEU A 1 120 ? 11.796 -1.920 -5.987 1.00 96.38 120 LEU A C 1
ATOM 957 O O . LEU A 1 120 ? 12.017 -1.268 -4.966 1.00 96.38 120 LEU A O 1
ATOM 961 N N . GLY A 1 121 ? 10.955 -1.500 -6.927 1.00 96.81 121 GLY A N 1
ATOM 962 C CA . GLY A 1 121 ? 10.398 -0.160 -6.943 1.00 96.81 121 GLY A CA 1
ATOM 963 C C . GLY A 1 121 ? 9.562 0.100 -8.182 1.00 96.81 121 GLY A C 1
ATOM 964 O O . GLY A 1 121 ? 9.069 -0.828 -8.825 1.00 96.81 121 GLY A O 1
ATOM 965 N N . ASN A 1 122 ? 9.390 1.375 -8.504 1.00 97.56 122 ASN A N 1
ATOM 966 C CA . ASN A 1 122 ? 8.703 1.797 -9.718 1.00 97.56 122 ASN A CA 1
ATOM 967 C C . ASN A 1 122 ? 9.469 2.946 -10.367 1.00 97.56 122 ASN A C 1
ATOM 969 O O . ASN A 1 122 ? 9.981 3.821 -9.667 1.00 97.56 122 ASN A O 1
ATOM 973 N N . ARG A 1 123 ? 9.505 2.947 -11.698 1.00 97.81 123 ARG A N 1
ATOM 974 C CA . ARG A 1 123 ? 9.911 4.081 -12.519 1.00 97.81 123 ARG A CA 1
ATOM 975 C C . ARG A 1 123 ? 8.673 4.909 -12.838 1.00 97.81 123 ARG A C 1
ATOM 977 O O . ARG A 1 123 ? 7.654 4.380 -13.273 1.00 97.81 123 ARG A O 1
ATOM 984 N N . PHE A 1 124 ? 8.759 6.201 -12.590 1.00 96.94 124 PHE A N 1
ATOM 985 C CA . PHE A 1 124 ? 7.709 7.171 -12.831 1.00 96.94 124 PHE A CA 1
ATOM 986 C C . PHE A 1 124 ? 8.124 8.042 -14.001 1.00 96.94 124 PHE A C 1
ATOM 988 O O . PHE A 1 124 ? 9.252 8.528 -14.023 1.00 96.94 124 PHE A O 1
ATOM 995 N N . THR A 1 125 ? 7.216 8.252 -14.950 1.00 96.56 125 THR A N 1
ATOM 996 C CA . THR A 1 125 ? 7.335 9.334 -15.931 1.00 96.56 125 THR A CA 1
ATOM 997 C C . THR A 1 125 ? 6.178 10.297 -15.712 1.00 96.56 125 THR A C 1
ATOM 999 O O . THR A 1 125 ? 5.020 9.876 -15.673 1.00 96.56 125 THR A O 1
ATOM 1002 N N . ILE A 1 126 ? 6.492 11.578 -15.547 1.00 94.81 126 ILE A N 1
ATOM 1003 C CA . ILE A 1 126 ? 5.518 12.632 -15.263 1.00 94.81 126 ILE A CA 1
ATOM 1004 C C . ILE A 1 126 ? 5.663 13.702 -16.329 1.00 94.81 126 ILE A C 1
ATOM 1006 O O . ILE A 1 126 ? 6.713 14.337 -16.414 1.00 94.81 126 ILE A O 1
ATOM 1010 N N . LYS A 1 127 ? 4.619 13.904 -17.134 1.00 94.19 127 LYS A N 1
ATOM 1011 C CA . LYS A 1 127 ? 4.576 15.001 -18.102 1.00 94.19 127 LYS A CA 1
ATOM 1012 C C . LYS A 1 127 ? 4.165 16.285 -17.407 1.00 94.19 127 LYS A C 1
ATOM 1014 O O . LYS A 1 127 ? 3.101 16.332 -16.795 1.00 94.19 127 LYS A O 1
ATOM 1019 N N . THR A 1 128 ? 5.007 17.302 -17.501 1.00 90.19 128 THR A N 1
ATOM 1020 C CA . THR A 1 128 ? 4.823 18.591 -16.837 1.00 90.19 128 THR A CA 1
ATOM 1021 C C . THR A 1 128 ? 5.569 19.679 -17.597 1.00 90.19 128 THR A C 1
ATOM 1023 O O . THR A 1 128 ? 6.655 19.444 -18.121 1.00 90.19 128 THR A O 1
ATOM 1026 N N . ASP A 1 129 ? 4.983 20.869 -17.638 1.00 88.25 129 ASP A N 1
ATOM 1027 C CA . ASP A 1 129 ? 5.598 22.118 -18.095 1.00 88.25 129 ASP A CA 1
ATOM 1028 C C . ASP A 1 129 ? 6.207 22.927 -16.936 1.00 88.25 129 ASP A C 1
ATOM 1030 O O . ASP A 1 129 ? 6.917 23.910 -17.154 1.00 88.25 129 ASP A O 1
ATOM 1034 N N . LYS A 1 130 ? 5.938 22.513 -15.692 1.00 88.38 130 LYS A N 1
ATOM 1035 C CA . LYS A 1 130 ? 6.433 23.188 -14.493 1.00 88.38 130 LYS A CA 1
ATOM 1036 C C . LYS A 1 130 ? 7.956 23.085 -14.367 1.00 88.38 130 LYS A C 1
ATOM 1038 O O . LYS A 1 130 ? 8.518 22.046 -14.718 1.00 88.38 130 LYS A O 1
ATOM 1043 N N . PRO A 1 131 ? 8.616 24.109 -13.792 1.00 87.62 131 PRO A N 1
ATOM 1044 C CA . PRO A 1 131 ? 10.024 24.028 -13.430 1.00 87.62 131 PRO A CA 1
ATOM 1045 C C . PRO A 1 131 ? 10.293 22.839 -12.511 1.00 87.62 131 PRO A C 1
ATOM 1047 O O . PRO A 1 131 ? 9.512 22.556 -11.603 1.00 87.62 131 PRO A O 1
ATOM 1050 N N . VAL A 1 132 ? 11.420 22.172 -12.739 1.00 89.75 132 VAL A N 1
ATOM 1051 C CA . VAL A 1 132 ? 11.823 21.002 -11.966 1.00 89.75 132 VAL A CA 1
ATOM 1052 C C . VAL A 1 132 ? 13.109 21.289 -11.207 1.00 89.75 132 VAL A C 1
ATOM 1054 O O . VAL A 1 132 ? 14.075 21.803 -11.768 1.00 89.75 132 VAL A O 1
ATOM 1057 N N . ASN A 1 133 ? 13.121 20.902 -9.938 1.00 88.56 133 ASN A N 1
ATOM 1058 C CA . ASN A 1 133 ? 14.276 20.894 -9.066 1.00 88.56 133 ASN A CA 1
ATOM 1059 C C . ASN A 1 133 ? 14.668 19.437 -8.748 1.00 88.56 133 ASN A C 1
ATOM 1061 O O . ASN A 1 133 ? 13.995 18.782 -7.949 1.00 88.56 133 ASN A O 1
ATOM 1065 N N . PRO A 1 134 ? 15.712 18.878 -9.382 1.00 87.62 134 PRO A N 1
ATOM 1066 C CA . PRO A 1 134 ? 16.135 17.515 -9.096 1.00 87.62 134 PRO A CA 1
ATOM 1067 C C . PRO A 1 134 ? 16.648 17.414 -7.655 1.00 87.62 134 PRO A C 1
ATOM 1069 O O . PRO A 1 134 ? 17.628 18.056 -7.281 1.00 87.62 134 PRO A O 1
ATOM 1072 N N . VAL A 1 135 ? 16.005 16.568 -6.854 1.00 93.31 135 VAL A N 1
ATOM 1073 C CA . VAL A 1 135 ? 16.439 16.240 -5.491 1.00 93.31 135 VAL A CA 1
ATOM 1074 C C . VAL A 1 135 ? 17.042 14.840 -5.468 1.00 93.31 135 VAL A C 1
ATOM 1076 O O . VAL A 1 135 ? 16.546 13.943 -6.144 1.00 93.31 135 VAL A O 1
ATOM 1079 N N . ALA A 1 136 ? 18.107 14.631 -4.691 1.00 94.56 136 ALA A N 1
ATOM 1080 C CA . ALA A 1 136 ? 18.719 13.306 -4.534 1.00 94.56 136 ALA A CA 1
ATOM 1081 C C . ALA A 1 136 ? 17.875 12.375 -3.643 1.00 94.56 136 ALA A C 1
ATOM 1083 O O . ALA A 1 136 ? 17.870 11.155 -3.818 1.00 94.56 136 ALA A O 1
ATOM 1084 N N . SER A 1 137 ? 17.158 12.953 -2.681 1.00 96.19 137 SER A N 1
ATOM 1085 C CA . SER A 1 137 ? 16.294 12.253 -1.733 1.00 96.19 137 SER A CA 1
ATOM 1086 C C . SER A 1 137 ? 15.222 13.188 -1.181 1.00 96.19 137 SER A C 1
ATOM 1088 O O . SER A 1 137 ? 15.305 14.407 -1.343 1.00 96.19 137 SER A O 1
ATOM 1090 N N . PHE A 1 138 ? 14.216 12.610 -0.533 1.00 95.88 138 PHE A N 1
ATOM 1091 C CA . PHE A 1 138 ? 13.192 13.343 0.201 1.00 95.88 138 PHE A CA 1
ATOM 1092 C C . PHE A 1 138 ? 12.692 12.553 1.414 1.00 95.88 138 PHE A C 1
ATOM 1094 O O . PHE A 1 138 ? 12.730 11.318 1.426 1.00 95.88 138 PHE A O 1
ATOM 1101 N N . SER A 1 139 ? 12.130 13.252 2.399 1.00 96.94 139 SER A N 1
ATOM 1102 C CA . SER A 1 139 ? 11.556 12.614 3.581 1.00 96.94 139 SER A CA 1
ATOM 1103 C C . SER A 1 139 ? 10.356 11.741 3.214 1.00 96.94 139 SER A C 1
ATOM 1105 O O . SER A 1 139 ? 9.384 12.178 2.595 1.00 96.94 139 SER A O 1
ATOM 1107 N N . ASN A 1 140 ? 10.422 10.465 3.585 1.00 96.56 140 ASN A N 1
ATOM 1108 C CA . ASN A 1 140 ? 9.565 9.411 3.051 1.00 96.56 140 ASN A CA 1
ATOM 1109 C C . ASN A 1 140 ? 8.217 9.284 3.784 1.00 96.56 140 ASN A C 1
ATOM 1111 O O . ASN A 1 140 ? 7.824 8.192 4.227 1.00 96.56 140 ASN A O 1
ATOM 1115 N N . TYR A 1 141 ? 7.498 10.402 3.889 1.00 96.50 141 TYR A N 1
ATOM 1116 C CA . TYR A 1 141 ? 6.165 10.462 4.479 1.00 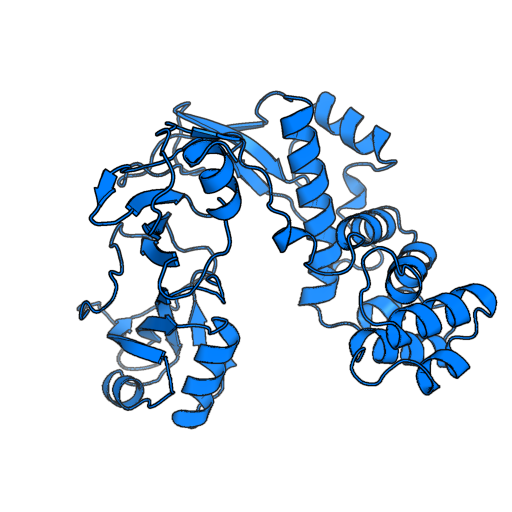96.50 141 TYR A CA 1
ATOM 1117 C C . TYR A 1 141 ? 5.204 9.462 3.824 1.00 96.50 141 TYR A C 1
ATOM 1119 O O . TYR A 1 141 ? 5.241 9.191 2.618 1.00 96.50 141 TYR A O 1
ATOM 1127 N N . PHE A 1 142 ? 4.285 8.929 4.622 1.00 93.62 142 PHE A N 1
ATOM 1128 C CA . PHE A 1 142 ? 3.063 8.343 4.095 1.00 93.62 142 PHE A CA 1
ATOM 1129 C C . PHE A 1 142 ? 2.184 9.462 3.528 1.00 93.62 142 PHE A C 1
ATOM 1131 O O . PHE A 1 142 ? 1.827 10.390 4.252 1.00 93.62 142 PHE A O 1
ATOM 1138 N N . GLY A 1 143 ? 1.848 9.380 2.238 1.00 86.81 143 GLY A N 1
ATOM 1139 C CA . GLY A 1 143 ? 0.991 10.367 1.576 1.00 86.81 143 GLY A CA 1
ATOM 1140 C C . GLY A 1 143 ? -0.479 10.282 2.007 1.00 86.81 143 GLY A C 1
ATOM 1141 O O . GLY A 1 143 ? -0.922 9.267 2.541 1.00 86.81 143 GLY A O 1
ATOM 1142 N N . GLU A 1 144 ? -1.261 11.322 1.705 1.00 81.38 144 GLU A N 1
ATOM 1143 C CA . GLU A 1 144 ? -2.674 11.461 2.115 1.00 81.38 144 GLU A CA 1
ATOM 1144 C C . GLU A 1 144 ? -3.556 10.273 1.708 1.00 81.38 144 GLU A C 1
ATOM 1146 O O . GLU A 1 144 ? -4.401 9.826 2.479 1.00 81.38 144 GLU A O 1
ATOM 1151 N N . GLN A 1 145 ? -3.284 9.668 0.546 1.00 77.38 145 GLN A N 1
ATOM 1152 C CA . GLN A 1 145 ? -3.982 8.468 0.069 1.00 77.38 145 GLN A CA 1
ATOM 1153 C C . GLN A 1 145 ? -3.918 7.288 1.058 1.00 77.38 145 GLN A C 1
ATOM 1155 O O . GLN A 1 145 ? -4.774 6.405 1.016 1.00 77.38 145 GLN A O 1
ATOM 1160 N N . ARG A 1 146 ? -2.927 7.254 1.962 1.00 83.25 146 ARG A N 1
ATOM 1161 C CA . ARG A 1 146 ? -2.809 6.233 3.012 1.00 83.25 146 ARG A CA 1
ATOM 1162 C C . ARG A 1 146 ? -3.856 6.389 4.117 1.00 83.25 146 ARG A C 1
ATOM 1164 O O . ARG A 1 146 ? -4.206 5.396 4.751 1.00 83.25 146 ARG A O 1
ATOM 1171 N N . PHE A 1 147 ? -4.343 7.606 4.330 1.00 84.50 147 PHE A N 1
ATOM 1172 C CA . PHE A 1 147 ? -5.271 7.967 5.401 1.00 84.50 147 PHE A CA 1
ATOM 1173 C C . PHE A 1 147 ? -6.731 8.040 4.927 1.00 84.50 147 PHE A C 1
ATOM 1175 O O . PHE A 1 147 ? -7.625 8.249 5.745 1.00 84.50 147 PHE A O 1
ATOM 1182 N N . GLY A 1 148 ? -6.983 7.797 3.636 1.00 74.31 148 GLY A N 1
ATOM 1183 C CA . GLY A 1 148 ? -8.297 7.922 3.004 1.00 74.31 148 GLY A CA 1
ATOM 1184 C C . GLY A 1 148 ? -8.473 9.271 2.300 1.00 74.31 148 GLY A C 1
ATOM 1185 O O . GLY A 1 148 ? -7.798 10.241 2.622 1.00 74.31 148 GLY A O 1
ATOM 1186 N N . SER A 1 149 ? -9.355 9.318 1.298 1.00 64.81 149 SER A N 1
ATOM 1187 C CA . SER A 1 149 ? -9.523 10.480 0.407 1.00 64.81 149 SER A CA 1
ATOM 1188 C C . SER A 1 149 ? -10.718 11.382 0.731 1.00 64.81 149 SER A C 1
ATOM 1190 O O . SER A 1 149 ? -10.834 12.434 0.123 1.00 64.81 149 SER A O 1
ATOM 1192 N N . GLY A 1 150 ? -11.618 10.966 1.626 1.00 71.44 150 GLY A N 1
ATOM 1193 C CA . GLY A 1 150 ? -12.769 11.776 2.046 1.00 71.44 150 GLY A CA 1
ATOM 1194 C C . GLY A 1 150 ? -12.568 12.292 3.464 1.00 71.44 150 GLY A C 1
ATOM 1195 O O . GLY A 1 150 ? -11.997 13.352 3.694 1.00 71.44 150 GLY A O 1
ATOM 1196 N N . ARG A 1 151 ? -12.970 11.476 4.440 1.00 82.69 151 ARG A N 1
ATOM 1197 C CA . ARG A 1 151 ? -12.842 11.804 5.862 1.00 82.69 151 ARG A CA 1
ATOM 1198 C C . ARG A 1 151 ? -11.433 11.516 6.377 1.00 82.69 151 ARG A C 1
ATOM 1200 O O . ARG A 1 151 ? -10.895 10.427 6.169 1.00 82.69 151 ARG A O 1
ATOM 1207 N N . LYS A 1 152 ? -10.856 12.467 7.115 1.00 80.69 152 LYS A N 1
ATOM 1208 C CA . LYS A 1 152 ? -9.495 12.384 7.683 1.00 80.69 152 LYS A CA 1
ATOM 1209 C C . LYS A 1 152 ? -9.452 11.710 9.062 1.00 80.69 152 LYS A C 1
ATOM 1211 O O . LYS A 1 152 ? -8.620 12.042 9.898 1.00 80.69 152 LYS A O 1
ATOM 1216 N N . ASN A 1 153 ? -10.332 10.741 9.320 1.00 89.75 153 ASN A N 1
ATOM 1217 C CA . ASN A 1 153 ? -10.454 10.089 10.629 1.00 89.75 153 ASN A CA 1
ATOM 1218 C C . ASN A 1 153 ? -9.900 8.653 10.682 1.00 89.75 153 ASN A C 1
ATOM 1220 O O . ASN A 1 153 ? -9.912 8.037 11.746 1.00 89.75 153 ASN A O 1
ATOM 1224 N N . THR A 1 154 ? -9.366 8.105 9.585 1.00 94.31 154 THR A N 1
ATOM 1225 C CA . THR A 1 154 ? -8.880 6.711 9.543 1.00 94.31 154 THR A CA 1
ATOM 1226 C C . THR A 1 154 ? -7.804 6.422 10.597 1.00 94.31 154 THR A C 1
ATOM 1228 O O . THR A 1 154 ? -7.874 5.397 11.278 1.00 94.31 154 THR A O 1
ATOM 1231 N N . ALA A 1 155 ? -6.830 7.325 10.773 1.00 95.62 155 ALA A N 1
ATOM 1232 C CA . ALA A 1 155 ? -5.793 7.181 11.799 1.00 95.62 155 ALA A CA 1
ATOM 1233 C C . ALA A 1 155 ? -6.355 7.349 13.221 1.00 95.62 155 ALA A C 1
ATOM 1235 O O . ALA A 1 155 ? -5.997 6.575 14.105 1.00 95.62 155 ALA A O 1
ATOM 1236 N N . LYS A 1 156 ? -7.291 8.290 13.426 1.00 96.12 156 LYS A N 1
ATOM 1237 C CA . LYS A 1 156 ? -8.012 8.473 14.700 1.00 96.12 156 LYS A CA 1
ATOM 1238 C C . LYS A 1 156 ? -8.736 7.189 15.114 1.00 96.12 156 LYS A C 1
ATOM 1240 O O . LYS A 1 156 ? -8.594 6.744 16.245 1.00 96.12 156 LYS A O 1
ATOM 1245 N N . ILE A 1 157 ? -9.451 6.546 14.191 1.00 97.38 157 ILE A N 1
ATOM 1246 C CA . ILE A 1 157 ? -10.129 5.267 14.449 1.00 97.38 157 ILE A CA 1
ATOM 1247 C C . ILE A 1 157 ? -9.107 4.177 14.803 1.00 97.38 157 ILE A C 1
ATOM 1249 O O . ILE A 1 157 ? -9.315 3.424 15.751 1.00 97.38 157 ILE A O 1
ATOM 1253 N N . GLY A 1 158 ? -7.981 4.113 14.084 1.00 97.50 158 GLY A N 1
ATOM 1254 C CA . GLY A 1 158 ? -6.890 3.181 14.384 1.00 97.50 158 GLY A CA 1
ATOM 1255 C C . GLY A 1 158 ? -6.314 3.355 15.787 1.00 97.50 158 GLY A C 1
ATOM 1256 O O . GLY A 1 158 ? -6.118 2.365 16.489 1.00 97.50 158 GLY A O 1
ATOM 1257 N N . LYS A 1 159 ? -6.103 4.607 16.208 1.00 98.19 159 LYS A N 1
ATOM 1258 C CA . LYS A 1 159 ? -5.671 4.962 17.563 1.00 98.19 159 LYS A CA 1
ATOM 1259 C C . LYS A 1 159 ? -6.646 4.434 18.614 1.00 98.19 159 LYS A C 1
ATOM 1261 O O . LYS A 1 159 ? -6.227 3.716 19.513 1.00 98.19 159 LYS A O 1
ATOM 1266 N N . LEU A 1 160 ? -7.937 4.728 18.459 1.00 98.38 160 LEU A N 1
ATOM 1267 C CA . LEU A 1 160 ? -8.983 4.311 19.399 1.00 98.38 160 LEU A CA 1
ATOM 1268 C C . LEU A 1 160 ? -9.078 2.780 19.504 1.00 98.38 160 LEU A C 1
ATOM 1270 O O . LEU A 1 160 ? -9.159 2.237 20.603 1.00 98.38 160 LEU A O 1
ATOM 1274 N N . ILE A 1 161 ? -8.956 2.068 18.375 1.00 98.19 161 ILE A N 1
ATOM 1275 C CA . ILE A 1 161 ? -8.878 0.598 18.360 1.00 98.19 161 ILE A CA 1
ATOM 1276 C C . ILE A 1 161 ? -7.678 0.102 19.177 1.00 98.19 161 ILE A C 1
ATOM 1278 O O . ILE A 1 161 ? -7.830 -0.821 19.975 1.00 98.19 161 ILE A O 1
ATOM 1282 N N . LEU A 1 162 ? -6.496 0.699 18.998 1.00 97.94 162 LEU A N 1
ATOM 1283 C CA . LEU A 1 162 ? -5.281 0.320 19.731 1.00 97.94 162 LEU A CA 1
ATOM 1284 C C . LEU A 1 162 ? -5.378 0.629 21.229 1.00 97.94 162 LEU A C 1
ATOM 1286 O O . LEU A 1 162 ? -4.888 -0.150 22.041 1.00 97.94 162 LEU A O 1
ATOM 1290 N N . GLN A 1 163 ? -6.066 1.708 21.599 1.00 97.50 163 GLN A N 1
ATOM 1291 C CA . GLN A 1 163 ? -6.365 2.046 22.994 1.00 97.50 163 GLN A CA 1
ATOM 1292 C C . GLN A 1 163 ? -7.398 1.097 23.629 1.00 97.50 163 GLN A C 1
ATOM 1294 O O . GLN A 1 163 ? -7.576 1.105 24.844 1.00 97.50 163 GLN A O 1
ATOM 1299 N N . GLY A 1 164 ? -8.071 0.263 22.828 1.00 96.88 164 GLY A N 1
ATOM 1300 C CA . GLY A 1 164 ? -9.163 -0.598 23.279 1.00 96.88 164 GLY A CA 1
ATOM 1301 C C . GLY A 1 164 ? -10.498 0.133 23.443 1.00 96.88 164 GLY A C 1
ATOM 1302 O O . GLY A 1 164 ? -11.459 -0.471 23.918 1.00 96.88 164 GLY A O 1
ATOM 1303 N N . ASP A 1 165 ? -10.584 1.396 23.021 1.00 97.75 165 ASP A N 1
ATOM 1304 C CA . ASP A 1 165 ? -11.809 2.195 23.026 1.00 97.75 165 ASP A CA 1
ATOM 1305 C C . ASP A 1 165 ? -12.613 1.945 21.739 1.00 97.75 165 ASP A C 1
ATOM 1307 O O . ASP A 1 165 ? -12.674 2.749 20.802 1.00 97.75 165 ASP A O 1
ATOM 1311 N N . TYR A 1 166 ? -13.199 0.749 21.665 1.00 98.00 166 TYR A N 1
ATOM 1312 C CA . TYR A 1 166 ? -13.978 0.319 20.504 1.00 98.00 166 TYR A CA 1
ATOM 1313 C C . TYR A 1 166 ? -15.269 1.125 20.331 1.00 98.00 166 TYR A C 1
ATOM 1315 O O . TYR A 1 166 ? -15.725 1.289 19.199 1.00 98.00 166 TYR A O 1
ATOM 1323 N N . GLU A 1 167 ? -15.847 1.638 21.422 1.00 97.94 167 GLU A N 1
ATOM 1324 C CA . GLU A 1 167 ? -17.029 2.497 21.357 1.00 97.94 167 GLU A CA 1
ATOM 1325 C C . GLU A 1 167 ? -16.698 3.798 20.631 1.00 97.94 167 GLU A C 1
ATOM 1327 O O . GLU A 1 167 ? -17.334 4.121 19.623 1.00 97.94 167 GLU A O 1
ATOM 1332 N N . ALA A 1 168 ? -15.669 4.519 21.084 1.00 97.94 168 ALA A N 1
ATOM 1333 C CA . ALA A 1 168 ? -15.261 5.755 20.437 1.00 97.94 168 ALA A CA 1
ATOM 1334 C C . ALA A 1 168 ? -14.801 5.510 18.994 1.00 97.94 168 ALA A C 1
ATOM 1336 O O . ALA A 1 168 ? -15.066 6.343 18.122 1.00 97.94 168 ALA A O 1
ATOM 1337 N N . ALA A 1 169 ? -14.153 4.373 18.708 1.00 98.12 169 ALA A N 1
ATOM 1338 C CA . ALA A 1 169 ? -13.760 3.998 17.350 1.00 98.12 169 ALA A CA 1
ATOM 1339 C C . ALA A 1 169 ? -14.977 3.849 16.419 1.00 98.12 169 ALA A C 1
ATOM 1341 O O . ALA A 1 169 ? -15.001 4.426 15.328 1.00 98.12 169 ALA A O 1
ATOM 1342 N N . VAL A 1 170 ? -16.004 3.113 16.857 1.00 98.06 170 VAL A N 1
ATOM 1343 C CA . VAL A 1 170 ? -17.255 2.917 16.109 1.00 98.06 170 VAL A CA 1
ATOM 1344 C C . VAL A 1 170 ? -18.008 4.233 15.945 1.00 98.06 170 VAL A C 1
ATOM 1346 O O . VAL A 1 170 ? -18.422 4.564 14.833 1.00 98.06 170 VAL A O 1
ATOM 1349 N N . ARG A 1 171 ? -18.139 5.020 17.017 1.00 97.00 171 ARG A N 1
ATOM 1350 C CA . ARG A 1 171 ? -18.793 6.334 16.964 1.00 97.00 171 ARG A CA 1
ATOM 1351 C C . ARG A 1 171 ? -18.060 7.287 16.027 1.00 97.00 171 ARG A C 1
ATOM 1353 O O . ARG A 1 171 ? -18.709 7.924 15.210 1.00 97.00 171 ARG A O 1
ATOM 1360 N N . SER A 1 172 ? -16.729 7.323 16.055 1.00 96.56 172 SER A N 1
ATOM 1361 C CA . SER A 1 172 ? -15.939 8.137 15.119 1.00 96.56 172 SER A CA 1
ATOM 1362 C C . SER A 1 172 ? -16.158 7.688 13.669 1.00 96.56 17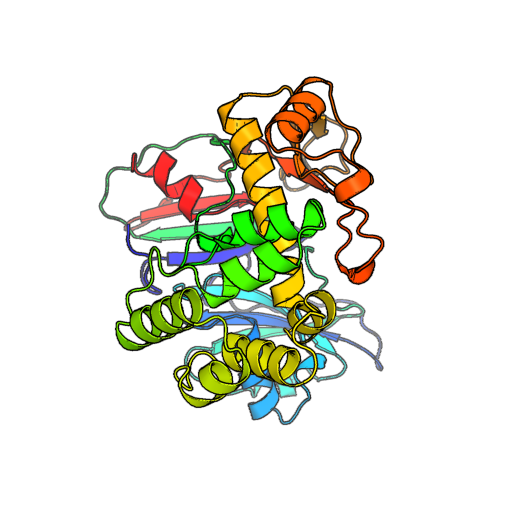2 SER A C 1
ATOM 1364 O O . SER A 1 172 ? -16.368 8.510 12.780 1.00 96.56 172 SER A O 1
ATOM 1366 N N . TYR A 1 173 ? -16.180 6.376 13.407 1.00 96.56 173 TYR A N 1
ATOM 1367 C CA . TYR A 1 173 ? -16.436 5.855 12.061 1.00 96.56 173 TYR A CA 1
ATOM 1368 C C . TYR A 1 173 ? -17.833 6.215 11.535 1.00 96.56 173 TYR A C 1
ATOM 1370 O O . TYR A 1 173 ? -17.973 6.573 10.359 1.00 96.56 173 TYR A O 1
ATOM 1378 N N . LEU A 1 174 ? -18.854 6.133 12.389 1.00 96.56 174 LEU A N 1
ATOM 1379 C CA . LEU A 1 174 ? -20.246 6.366 12.014 1.00 96.56 174 LEU A CA 1
ATOM 1380 C C . LEU A 1 174 ? -20.626 7.848 12.003 1.00 96.56 174 LEU A C 1
ATOM 1382 O O . LEU A 1 174 ? -21.335 8.251 11.089 1.00 96.56 174 LEU A O 1
ATOM 1386 N N . CYS A 1 175 ? -20.139 8.653 12.944 1.00 95.88 175 CYS A N 1
ATOM 1387 C CA . CYS A 1 175 ? -20.656 9.998 13.199 1.00 95.88 175 CYS A CA 1
ATOM 1388 C C . CYS A 1 175 ? -19.736 11.138 12.746 1.00 95.88 175 CYS A C 1
ATOM 1390 O O . CYS A 1 175 ? -20.245 12.222 12.482 1.00 95.88 175 CYS A O 1
ATOM 1392 N N . ASP A 1 176 ? -18.415 10.940 12.631 1.00 94.19 176 ASP A N 1
ATOM 1393 C CA . ASP A 1 176 ? -17.535 12.026 12.173 1.00 94.19 176 ASP A CA 1
ATOM 1394 C C . ASP A 1 176 ? -17.917 12.429 10.734 1.00 94.19 176 ASP A C 1
ATOM 1396 O O . ASP A 1 176 ? -17.899 11.586 9.824 1.00 94.19 176 ASP A O 1
ATOM 1400 N N . SER A 1 177 ? -18.235 13.710 10.532 1.00 92.12 177 SER A N 1
ATOM 1401 C CA . SER A 1 177 ? -18.640 14.307 9.249 1.00 92.12 177 SER A CA 1
ATOM 1402 C C . SER A 1 177 ? -17.590 15.247 8.644 1.00 92.12 177 SER A C 1
ATOM 1404 O O . SER A 1 177 ? -17.751 15.697 7.514 1.00 92.12 177 SER A O 1
ATOM 1406 N N . GLU A 1 178 ? -16.492 15.530 9.351 1.00 88.62 178 GLU A N 1
ATOM 1407 C CA . GLU A 1 178 ? -15.449 16.434 8.860 1.00 88.62 178 GLU A CA 1
ATOM 1408 C C . GLU A 1 178 ? -14.812 15.913 7.556 1.00 88.62 178 GLU A C 1
ATOM 1410 O O . GLU A 1 178 ? -14.310 14.785 7.487 1.00 88.62 178 GLU A O 1
ATOM 1415 N N . GLY A 1 179 ? -14.836 16.752 6.515 1.00 85.94 179 GLY A N 1
ATOM 1416 C CA . GLY A 1 179 ? -14.349 16.418 5.173 1.00 85.94 179 GLY A CA 1
ATOM 1417 C C . GLY A 1 179 ? -15.319 15.594 4.316 1.00 85.94 179 GLY A C 1
ATOM 1418 O O . GLY A 1 179 ? -14.946 15.174 3.225 1.00 85.94 179 GLY A O 1
ATOM 1419 N N . GLU A 1 180 ? -16.545 15.333 4.781 1.00 89.56 180 GLU A N 1
ATOM 1420 C CA . GLU A 1 180 ? -17.599 14.724 3.963 1.00 89.56 180 GLU A CA 1
ATOM 1421 C C . GLU A 1 180 ? -18.267 15.782 3.071 1.00 89.56 180 GLU A C 1
ATOM 1423 O O . GLU A 1 180 ? -18.807 16.772 3.559 1.00 89.56 180 GLU A O 1
ATOM 1428 N N . GLU A 1 181 ? -18.254 15.558 1.757 1.00 90.44 181 GLU A N 1
ATOM 1429 C CA . GLU A 1 181 ? -18.867 16.466 0.776 1.00 90.44 181 GLU A CA 1
ATOM 1430 C C . GLU A 1 181 ? -20.336 16.108 0.495 1.00 90.44 181 GLU A C 1
ATOM 1432 O O . GLU A 1 181 ? -21.112 16.941 0.021 1.00 90.44 181 GLU A O 1
ATOM 1437 N N . ASN A 1 182 ? -20.749 14.865 0.777 1.00 93.12 182 ASN A N 1
ATOM 1438 C CA . ASN A 1 182 ? -22.117 14.430 0.535 1.00 93.12 182 ASN A CA 1
ATOM 1439 C C . ASN A 1 182 ? -23.064 14.921 1.644 1.00 93.12 182 ASN A C 1
ATOM 1441 O O . ASN A 1 182 ? -23.042 14.425 2.769 1.00 93.12 182 ASN A O 1
ATOM 1445 N N . VAL A 1 183 ? -23.951 15.857 1.298 1.00 95.31 183 VAL A N 1
ATOM 1446 C CA . VAL A 1 183 ? -24.898 16.490 2.236 1.00 95.31 183 VAL A CA 1
ATOM 1447 C C . VAL A 1 183 ? -25.811 15.479 2.943 1.00 95.31 183 VAL A C 1
ATOM 1449 O O . VAL A 1 183 ? -26.062 15.619 4.140 1.00 95.31 183 VAL A O 1
ATOM 1452 N N . ASP A 1 184 ? -26.286 14.445 2.241 1.00 95.56 184 ASP A N 1
ATOM 1453 C CA . ASP A 1 184 ? -27.149 13.417 2.841 1.00 95.56 184 ASP A CA 1
ATOM 1454 C C . ASP A 1 184 ? -26.373 12.551 3.840 1.00 95.56 184 ASP A C 1
ATOM 1456 O O . ASP A 1 184 ? -26.897 12.194 4.897 1.00 95.56 184 ASP A O 1
ATOM 1460 N N . ALA A 1 185 ? -25.109 12.240 3.531 1.00 95.38 185 ALA A N 1
ATOM 1461 C CA . ALA A 1 185 ? -24.217 11.552 4.452 1.00 95.38 185 ALA A CA 1
ATOM 1462 C C . ALA A 1 185 ? -23.955 12.411 5.695 1.00 95.38 185 ALA A C 1
ATOM 1464 O O . ALA A 1 185 ? -24.136 11.910 6.800 1.00 95.38 185 ALA A O 1
ATOM 1465 N N . VAL A 1 186 ? -23.608 13.695 5.541 1.00 95.69 186 VAL A N 1
ATOM 1466 C CA . VAL A 1 186 ? -23.408 14.623 6.673 1.00 95.69 186 VAL A CA 1
ATOM 1467 C C . VAL A 1 186 ? -24.635 14.633 7.582 1.00 95.69 186 VAL A C 1
ATOM 1469 O O . VAL A 1 186 ? -24.512 14.342 8.772 1.00 95.69 186 VAL A O 1
ATOM 1472 N N . ARG A 1 187 ? -25.828 14.851 7.012 1.00 97.06 187 ARG A N 1
ATOM 1473 C CA . ARG A 1 187 ? -27.082 14.879 7.774 1.00 97.06 187 ARG A CA 1
ATOM 1474 C C . ARG A 1 187 ? -27.315 13.578 8.539 1.00 97.06 187 ARG A C 1
ATOM 1476 O O . ARG A 1 187 ? -27.611 13.622 9.727 1.00 97.06 187 ARG A O 1
ATOM 1483 N N . ALA A 1 188 ? -27.166 12.424 7.887 1.00 97.44 188 ALA A N 1
ATOM 1484 C CA . ALA A 1 188 ? -27.385 11.128 8.530 1.00 97.44 188 ALA A CA 1
ATOM 1485 C C . ALA A 1 188 ? -26.433 10.891 9.719 1.00 97.44 188 ALA A C 1
ATOM 1487 O O . ALA A 1 188 ? -26.846 10.368 10.759 1.00 97.44 188 ALA A O 1
ATOM 1488 N N . ARG A 1 189 ? -25.166 11.300 9.581 1.00 96.88 189 ARG A N 1
ATOM 1489 C CA . ARG A 1 189 ? -24.145 11.182 10.631 1.00 96.88 189 ARG A CA 1
ATOM 1490 C C . ARG A 1 189 ? -24.433 12.102 11.818 1.00 96.88 189 ARG A C 1
ATOM 1492 O O . ARG A 1 189 ? -24.359 11.650 12.958 1.00 96.88 189 ARG A O 1
ATOM 1499 N N . GLU A 1 190 ? -24.815 13.350 11.556 1.00 96.38 190 GLU A N 1
ATOM 1500 C CA . GLU A 1 190 ? -25.197 14.323 12.588 1.00 96.38 190 GLU A CA 1
ATOM 1501 C C . GLU A 1 190 ? -26.469 13.905 13.331 1.00 96.38 190 GLU A C 1
ATOM 1503 O O . GLU A 1 190 ? -26.523 13.997 14.557 1.00 96.38 190 GLU A O 1
ATOM 1508 N N . THR A 1 191 ? -27.470 13.379 12.614 1.00 97.31 191 THR A N 1
ATOM 1509 C CA . THR A 1 191 ? -28.673 12.811 13.238 1.00 97.31 191 THR A CA 1
ATOM 1510 C C . THR A 1 191 ? -28.300 11.676 14.186 1.00 97.31 191 THR A C 1
ATOM 1512 O O . THR A 1 191 ? -28.662 11.740 15.359 1.00 97.31 191 THR A O 1
ATOM 1515 N N . LEU A 1 192 ? -27.493 10.706 13.732 1.00 97.31 192 LEU A N 1
ATOM 1516 C CA . LEU A 1 192 ? -27.060 9.586 14.578 1.00 97.31 192 LEU A CA 1
ATOM 1517 C C . LEU A 1 192 ? -26.270 10.063 15.803 1.00 97.31 192 LEU A C 1
ATOM 1519 O O . LEU A 1 192 ? -26.413 9.496 16.885 1.00 97.31 192 LEU A O 1
ATOM 1523 N N . LEU A 1 193 ? -25.434 11.093 15.647 1.00 95.69 193 LEU A N 1
ATOM 1524 C CA . LEU A 1 193 ? -24.684 11.678 16.756 1.00 95.69 193 LEU A CA 1
ATOM 1525 C C . LEU A 1 193 ? -25.611 12.253 17.839 1.00 95.69 193 LEU A C 1
ATOM 1527 O O . LEU A 1 193 ? -25.309 12.103 19.021 1.00 95.69 193 LEU A O 1
ATOM 1531 N N . GLY A 1 194 ? -26.716 12.888 17.440 1.00 94.38 194 GLY A N 1
ATOM 1532 C CA . GLY A 1 194 ? -27.689 13.480 18.359 1.00 94.38 194 GLY A CA 1
ATOM 1533 C C . GLY A 1 194 ? -28.605 12.463 19.045 1.00 94.38 194 GLY A C 1
ATOM 1534 O O . GLY A 1 194 ? -28.888 12.613 20.231 1.00 94.38 194 GLY A O 1
ATOM 1535 N N . GLU A 1 195 ? -29.067 11.436 18.325 1.00 94.50 195 GLU A N 1
ATOM 1536 C CA . GLU A 1 195 ? -30.061 10.483 18.850 1.00 94.50 195 GLU A CA 1
ATOM 1537 C C . GLU A 1 195 ? -29.457 9.206 19.460 1.00 94.50 195 GLU A C 1
ATOM 1539 O O . GLU A 1 195 ? -30.021 8.644 20.396 1.00 94.50 195 GLU A O 1
ATOM 1544 N N . GLY A 1 196 ? -28.315 8.728 18.949 1.00 92.88 196 GLY A N 1
ATOM 1545 C CA . GLY A 1 196 ? -27.666 7.493 19.407 1.00 92.88 196 GLY A CA 1
ATOM 1546 C C . GLY A 1 196 ? -28.393 6.179 19.069 1.00 92.88 196 GLY A C 1
ATOM 1547 O O . GLY A 1 196 ? -27.975 5.124 19.547 1.00 92.88 196 GLY A O 1
ATOM 1548 N N . ASP A 1 197 ? -29.446 6.214 18.251 1.00 95.38 197 ASP A N 1
ATOM 1549 C CA . ASP A 1 197 ? -30.245 5.056 17.845 1.00 95.38 197 ASP A CA 1
ATOM 1550 C C . ASP A 1 197 ? -29.671 4.377 16.586 1.00 95.38 197 ASP A C 1
ATOM 1552 O O . ASP A 1 197 ? -29.903 4.765 15.439 1.00 95.38 197 ASP A O 1
ATOM 1556 N N . PHE A 1 198 ? -28.923 3.290 16.795 1.00 96.62 198 PHE A N 1
ATOM 1557 C CA . PHE A 1 198 ? -28.341 2.520 15.694 1.00 96.62 198 PHE A CA 1
ATOM 1558 C C . PHE A 1 198 ? -29.377 1.791 14.825 1.00 96.62 198 PHE A C 1
ATOM 1560 O O . PHE A 1 198 ? -29.080 1.468 13.672 1.00 96.62 198 PHE A O 1
ATOM 1567 N N . ALA A 1 199 ? -30.563 1.477 15.355 1.00 95.81 199 ALA A N 1
ATOM 1568 C CA . ALA A 1 199 ? -31.610 0.785 14.609 1.00 95.81 199 ALA A CA 1
ATOM 1569 C C . ALA A 1 199 ? -32.312 1.737 13.639 1.00 95.81 199 ALA A C 1
ATOM 1571 O O . ALA A 1 199 ? -32.457 1.396 12.463 1.00 95.81 199 ALA A O 1
ATOM 1572 N N . ALA A 1 200 ? -32.661 2.940 14.098 1.00 96.88 200 ALA A N 1
ATOM 1573 C CA . ALA A 1 200 ? -33.182 3.998 13.239 1.00 96.88 200 ALA A CA 1
ATOM 1574 C C . ALA A 1 200 ? -32.160 4.381 12.154 1.00 96.88 200 ALA A C 1
ATOM 1576 O O . ALA A 1 200 ? -32.482 4.380 10.960 1.00 96.88 200 ALA A O 1
ATOM 1577 N N . ALA A 1 201 ? -30.897 4.579 12.540 1.00 97.19 201 ALA A N 1
ATOM 1578 C CA . ALA A 1 201 ? -29.819 4.911 11.613 1.00 97.19 201 ALA A CA 1
ATOM 1579 C C . ALA A 1 201 ? -29.592 3.866 10.518 1.00 97.19 201 ALA A C 1
ATOM 1581 O O . ALA A 1 201 ? -29.363 4.228 9.363 1.00 97.19 201 ALA A O 1
ATOM 1582 N N . ALA A 1 202 ? -29.721 2.572 10.821 1.00 96.56 202 ALA A N 1
ATOM 1583 C CA . ALA A 1 202 ? -29.606 1.517 9.812 1.00 96.56 202 ALA A CA 1
ATOM 1584 C C . ALA A 1 202 ? -30.653 1.628 8.681 1.00 96.56 202 ALA A C 1
ATOM 1586 O O . ALA A 1 202 ? -30.457 1.034 7.614 1.00 96.56 202 ALA A O 1
ATOM 1587 N N . VAL A 1 203 ? -31.756 2.349 8.919 1.00 96.88 203 VAL A N 1
ATOM 1588 C CA . VAL A 1 203 ? -32.842 2.575 7.959 1.00 96.88 203 VAL A CA 1
ATOM 1589 C C . VAL A 1 203 ? -32.605 3.836 7.130 1.00 96.88 203 VAL A C 1
ATOM 1591 O O . VAL A 1 203 ? -32.746 3.773 5.910 1.00 96.88 203 VAL A O 1
ATOM 1594 N N . TYR A 1 204 ? -32.243 4.962 7.757 1.00 97.12 204 TYR A N 1
ATOM 1595 C CA . TYR A 1 204 ? -32.126 6.243 7.049 1.00 97.12 204 TYR A CA 1
ATOM 1596 C C . TYR A 1 204 ? -30.731 6.530 6.472 1.00 97.12 204 TYR A C 1
ATOM 1598 O O . TYR A 1 204 ? -30.601 7.440 5.652 1.00 97.12 204 TYR A O 1
ATOM 1606 N N . PHE A 1 205 ? -29.678 5.798 6.869 1.00 97.88 205 PHE A N 1
ATOM 1607 C CA . PHE A 1 205 ? -28.345 6.001 6.290 1.00 97.88 205 PHE A CA 1
ATOM 1608 C C . PHE A 1 205 ? -28.369 5.793 4.760 1.00 97.88 205 PHE A C 1
ATOM 1610 O O . PHE A 1 205 ? -28.924 4.796 4.284 1.00 97.88 205 PHE A O 1
ATOM 1617 N N . PRO A 1 206 ? -27.730 6.680 3.968 1.00 97.06 206 PRO A N 1
ATOM 1618 C CA . PRO A 1 206 ? -27.713 6.567 2.513 1.00 97.06 206 PRO A CA 1
ATOM 1619 C C . PRO A 1 206 ? -27.187 5.215 2.011 1.00 97.06 206 PRO A C 1
ATOM 1621 O O . PRO A 1 206 ? -26.122 4.757 2.419 1.00 97.06 206 PRO A O 1
ATOM 1624 N N . HIS A 1 207 ? -27.870 4.599 1.039 1.00 95.94 207 HIS A N 1
ATOM 1625 C CA . HIS A 1 207 ? -27.550 3.249 0.539 1.00 95.94 207 HIS A CA 1
ATOM 1626 C C . HIS A 1 207 ? -26.132 3.065 -0.029 1.00 95.94 207 HIS A C 1
ATOM 1628 O O . HIS A 1 207 ? -25.655 1.932 -0.153 1.00 95.94 207 HIS A O 1
ATOM 1634 N N . HIS A 1 208 ? -25.457 4.153 -0.407 1.00 93.31 208 HIS A N 1
ATOM 1635 C CA . HIS A 1 208 ? -24.073 4.100 -0.873 1.00 93.31 208 HIS A CA 1
ATOM 1636 C C . HIS A 1 208 ? -23.074 3.854 0.278 1.00 93.31 208 HIS A C 1
ATOM 1638 O O . HIS A 1 208 ? -22.009 3.287 0.031 1.00 93.31 208 HIS A O 1
ATOM 1644 N N . LEU A 1 209 ? -23.445 4.156 1.530 1.00 94.62 209 LEU A N 1
ATOM 1645 C CA . LEU A 1 209 ? -22.672 3.915 2.757 1.00 94.62 209 LEU A CA 1
ATOM 1646 C C . LEU A 1 209 ? -22.855 2.478 3.272 1.00 94.62 209 LEU A C 1
ATOM 1648 O O . LEU A 1 209 ? -23.300 2.213 4.390 1.00 94.62 209 LEU A O 1
ATOM 1652 N N . LYS A 1 210 ? -22.558 1.502 2.408 1.00 96.19 210 LYS A N 1
ATOM 1653 C CA . LYS A 1 210 ? -22.837 0.078 2.671 1.00 96.19 210 LYS A CA 1
ATOM 1654 C C . LYS A 1 210 ? -22.126 -0.451 3.916 1.00 96.19 210 LYS A C 1
ATOM 1656 O O . LYS A 1 210 ? -22.664 -1.329 4.593 1.00 96.19 210 LYS A O 1
ATOM 1661 N N . TYR A 1 211 ? -20.923 0.042 4.200 1.00 95.88 211 TYR A N 1
ATOM 1662 C CA . TYR A 1 211 ? -20.127 -0.402 5.342 1.00 95.88 211 TYR A CA 1
ATOM 1663 C C . TYR A 1 211 ? -20.672 0.154 6.656 1.00 95.88 211 TYR A C 1
ATOM 1665 O O . TYR A 1 211 ? -20.827 -0.603 7.612 1.00 95.88 211 TYR A O 1
ATOM 1673 N N . GLU A 1 212 ? -21.062 1.425 6.672 1.00 96.75 212 GLU A N 1
ATOM 1674 C CA . GLU A 1 212 ? -21.753 2.060 7.789 1.00 96.75 212 GLU A CA 1
ATOM 1675 C C . GLU A 1 212 ? -23.075 1.351 8.084 1.00 96.75 212 GLU A C 1
ATOM 1677 O O . GLU A 1 212 ? -23.293 0.925 9.211 1.00 96.75 212 GLU A O 1
ATOM 1682 N N . ILE A 1 213 ? -23.911 1.109 7.068 1.00 97.88 213 ILE A N 1
ATOM 1683 C CA . ILE A 1 213 ? -25.176 0.370 7.232 1.00 97.88 213 ILE A CA 1
ATOM 1684 C C . ILE A 1 213 ? -24.928 -1.041 7.784 1.00 97.88 213 ILE A C 1
ATOM 1686 O O . ILE A 1 213 ? -25.676 -1.519 8.636 1.00 97.88 213 ILE A O 1
ATOM 1690 N N . THR A 1 214 ? -23.882 -1.727 7.317 1.00 97.25 214 THR A N 1
ATOM 1691 C CA . THR A 1 214 ? -23.522 -3.066 7.815 1.00 97.25 214 THR A CA 1
ATOM 1692 C C . THR A 1 214 ? -23.144 -3.024 9.298 1.00 97.25 214 THR A C 1
ATOM 1694 O O . THR A 1 214 ? -23.613 -3.856 10.074 1.00 97.25 214 THR A O 1
ATOM 1697 N N . MET A 1 215 ? -22.346 -2.035 9.702 1.00 97.81 215 MET A N 1
ATOM 1698 C CA . MET A 1 215 ? -21.968 -1.817 11.098 1.00 97.81 215 MET A CA 1
ATOM 1699 C C . MET A 1 215 ? -23.182 -1.452 11.967 1.00 97.81 215 MET A C 1
ATOM 1701 O O . MET A 1 215 ? -23.366 -2.038 13.032 1.00 97.81 215 MET A O 1
ATOM 1705 N N . LEU A 1 216 ? -24.047 -0.554 11.489 1.00 98.12 216 LEU A N 1
ATOM 1706 C CA . LEU A 1 216 ? -25.274 -0.146 12.175 1.00 98.12 216 LEU A CA 1
ATOM 1707 C C . LEU A 1 216 ? -26.203 -1.331 12.420 1.00 98.12 216 LEU A C 1
ATOM 1709 O O . LEU A 1 216 ? -26.631 -1.529 13.548 1.00 98.12 216 LEU A O 1
ATOM 1713 N N . ARG A 1 217 ? -26.425 -2.186 11.415 1.00 96.81 217 ARG A N 1
ATOM 1714 C CA . ARG A 1 217 ? -27.230 -3.413 11.566 1.00 96.81 217 ARG A CA 1
ATOM 1715 C C . ARG A 1 217 ? -26.664 -4.371 12.611 1.00 96.81 217 ARG A C 1
ATOM 1717 O O . ARG A 1 217 ? -27.433 -5.004 13.332 1.00 96.81 217 ARG A O 1
ATOM 1724 N N . SER A 1 218 ? -25.335 -4.476 12.711 1.00 96.50 218 SER A N 1
ATOM 1725 C CA . SER A 1 218 ? -24.695 -5.250 13.782 1.00 96.50 218 SER A CA 1
ATOM 1726 C C . SER A 1 218 ? -25.077 -4.685 15.153 1.00 96.50 218 SER A C 1
ATOM 1728 O O . SER A 1 218 ? -25.501 -5.435 16.034 1.00 96.50 218 SER A O 1
ATOM 1730 N N . LEU A 1 219 ? -25.004 -3.362 15.309 1.00 96.75 219 LEU A N 1
ATOM 1731 C CA . LEU A 1 219 ? -25.331 -2.660 16.552 1.00 96.75 219 LEU A CA 1
ATOM 1732 C C . LEU A 1 219 ? -26.832 -2.649 16.864 1.00 96.75 219 LEU A C 1
ATOM 1734 O O . LEU A 1 219 ? -27.193 -2.732 18.030 1.00 96.75 219 LEU A O 1
ATOM 1738 N N . SER A 1 220 ? -27.721 -2.644 15.867 1.00 94.31 220 SER A N 1
ATOM 1739 C CA . SER A 1 220 ? -29.172 -2.738 16.100 1.00 94.31 220 SER A CA 1
ATOM 1740 C C . SER A 1 220 ? -29.545 -4.028 16.837 1.00 94.31 220 SER A C 1
ATOM 1742 O O . SER A 1 220 ? -30.476 -4.043 17.634 1.00 94.31 220 SER A O 1
ATOM 1744 N N . SER A 1 221 ? -28.812 -5.117 16.577 1.00 89.88 221 SER A N 1
ATOM 1745 C CA . SER A 1 221 ? -29.021 -6.404 17.250 1.00 89.88 221 SER A CA 1
ATOM 1746 C C . SER A 1 221 ? -28.344 -6.487 18.624 1.00 89.88 221 SER A C 1
ATOM 1748 O O . SER A 1 221 ? -28.843 -7.170 19.517 1.00 89.88 221 SER A O 1
ATOM 1750 N N . LYS A 1 222 ? -27.199 -5.810 18.790 1.00 93.31 222 LYS A N 1
ATOM 1751 C CA . LYS A 1 222 ? -26.363 -5.811 19.999 1.00 93.31 222 LYS A CA 1
ATOM 1752 C C . LYS A 1 222 ? -25.725 -4.423 20.200 1.00 93.31 222 LYS A C 1
ATOM 1754 O O . LYS A 1 222 ? -24.582 -4.225 19.785 1.00 93.31 222 LYS A O 1
ATOM 1759 N N . PRO A 1 223 ? -26.425 -3.471 20.845 1.00 91.56 223 PRO A N 1
ATOM 1760 C CA . PRO A 1 223 ? -26.029 -2.053 20.861 1.00 91.56 223 PRO A CA 1
ATOM 1761 C C . PRO A 1 223 ? -24.688 -1.729 21.526 1.00 91.56 223 PRO A C 1
ATOM 1763 O O . PRO A 1 223 ? -24.140 -0.657 21.297 1.00 91.56 223 PRO A O 1
ATOM 1766 N N . THR A 1 224 ? -24.154 -2.641 22.339 1.00 93.56 224 THR A N 1
ATOM 1767 C CA . THR A 1 224 ? -22.898 -2.462 23.083 1.00 93.56 224 THR A CA 1
ATOM 1768 C C . THR A 1 224 ? -21.753 -3.336 22.561 1.00 93.56 224 THR A C 1
ATOM 1770 O O . THR A 1 224 ? -20.629 -3.245 23.053 1.00 93.56 224 THR A O 1
ATOM 1773 N N . ASP A 1 225 ? -21.998 -4.184 21.554 1.00 96.88 225 ASP A N 1
ATOM 1774 C CA . ASP A 1 225 ? -20.985 -5.080 20.983 1.00 96.88 225 ASP A CA 1
ATOM 1775 C C . ASP A 1 225 ? -20.216 -4.385 19.845 1.00 96.88 225 ASP A C 1
ATOM 1777 O O . ASP A 1 225 ? -20.313 -4.726 18.661 1.00 96.88 225 ASP A O 1
ATOM 1781 N N . PHE A 1 226 ? -19.445 -3.360 20.213 1.00 97.94 226 PHE A N 1
ATOM 1782 C CA . PHE A 1 226 ? -18.662 -2.551 19.273 1.00 97.94 226 PHE A CA 1
ATOM 1783 C C . PHE A 1 226 ? -17.573 -3.358 18.556 1.00 97.94 226 PHE A C 1
ATOM 1785 O O . PHE A 1 226 ? -17.247 -3.088 17.400 1.00 97.94 226 PHE A O 1
ATOM 1792 N N . ILE A 1 227 ? -17.047 -4.402 19.202 1.00 97.62 227 ILE A N 1
ATOM 1793 C CA . ILE A 1 227 ? -16.077 -5.312 18.586 1.00 97.62 227 ILE A CA 1
ATOM 1794 C C . ILE A 1 227 ? -16.741 -6.083 17.440 1.00 97.62 227 ILE A C 1
ATOM 1796 O O . ILE A 1 227 ? -16.172 -6.155 16.347 1.00 97.62 227 ILE A O 1
ATOM 1800 N N . ALA A 1 228 ? -17.941 -6.640 17.648 1.00 97.19 228 ALA A N 1
ATOM 1801 C CA . ALA A 1 228 ? -18.685 -7.288 16.570 1.00 97.19 228 ALA A CA 1
ATOM 1802 C C . ALA A 1 228 ? -19.012 -6.307 15.435 1.00 97.19 228 ALA A C 1
ATOM 1804 O O . ALA A 1 228 ? -18.884 -6.668 14.264 1.00 97.19 228 ALA A O 1
ATOM 1805 N N . ALA A 1 229 ? -19.341 -5.056 15.767 1.00 97.62 229 ALA A N 1
ATOM 1806 C CA . ALA A 1 229 ? -19.614 -4.012 14.785 1.00 97.62 229 ALA A CA 1
ATOM 1807 C C . ALA A 1 229 ? -18.399 -3.719 13.880 1.00 97.62 229 ALA A C 1
ATOM 1809 O O . ALA A 1 229 ? -18.543 -3.646 12.659 1.00 97.62 229 ALA A O 1
ATOM 1810 N N . ILE A 1 230 ? -17.185 -3.642 14.442 1.00 97.69 230 ILE A N 1
ATOM 1811 C CA . ILE A 1 230 ? -15.945 -3.523 13.651 1.00 97.69 230 ILE A CA 1
ATOM 1812 C C . ILE A 1 230 ? -15.700 -4.801 12.835 1.00 97.69 230 ILE A C 1
ATOM 1814 O O . ILE A 1 230 ? -15.342 -4.721 11.657 1.00 97.69 230 ILE A O 1
ATOM 1818 N N . ARG A 1 231 ? -15.923 -5.989 13.418 1.00 97.19 231 ARG A N 1
ATOM 1819 C CA . ARG A 1 231 ? -15.761 -7.277 12.716 1.00 97.19 231 ARG A CA 1
ATOM 1820 C C . ARG A 1 231 ? -16.709 -7.460 11.535 1.00 97.19 231 ARG A C 1
ATOM 1822 O O . ARG A 1 231 ? -16.373 -8.215 10.625 1.00 97.19 231 ARG A O 1
ATOM 1829 N N . ALA A 1 232 ? -17.847 -6.770 11.525 1.00 96.31 232 ALA A N 1
ATOM 1830 C CA . ALA A 1 232 ? -18.791 -6.791 10.413 1.00 96.31 232 ALA A CA 1
ATOM 1831 C C . ALA A 1 232 ? -18.220 -6.146 9.131 1.00 96.31 232 ALA A C 1
ATOM 1833 O O . ALA A 1 232 ? -18.695 -6.425 8.029 1.00 96.31 232 ALA A O 1
ATOM 1834 N N . LEU A 1 233 ? -17.185 -5.307 9.251 1.00 96.31 233 LEU A N 1
ATOM 1835 C CA . LEU A 1 233 ? -16.491 -4.715 8.109 1.00 96.31 233 LEU A CA 1
ATOM 1836 C C . LEU A 1 233 ? -15.581 -5.730 7.398 1.00 96.31 233 LEU A C 1
ATOM 1838 O O . LEU A 1 233 ? -15.082 -6.663 8.027 1.00 96.31 233 LEU A O 1
ATOM 1842 N N . PRO A 1 234 ? -15.247 -5.532 6.108 1.00 94.00 234 PRO A N 1
ATOM 1843 C CA . PRO A 1 234 ? -14.234 -6.342 5.445 1.00 94.00 234 PRO A CA 1
ATOM 1844 C C . PRO A 1 234 ? -12.883 -6.284 6.161 1.00 94.00 234 PRO A C 1
ATOM 1846 O O . PRO A 1 234 ? -12.431 -5.225 6.599 1.00 94.00 234 PRO A O 1
ATOM 1849 N N . ARG A 1 235 ? -12.182 -7.419 6.192 1.00 91.81 235 ARG A N 1
ATOM 1850 C CA . ARG A 1 235 ? -10.890 -7.567 6.875 1.00 91.81 235 ARG A CA 1
ATOM 1851 C C . ARG A 1 235 ? -9.848 -6.515 6.474 1.00 91.81 235 ARG A C 1
ATOM 1853 O O . ARG A 1 235 ? -9.103 -6.030 7.321 1.00 91.81 235 ARG A O 1
ATOM 1860 N N . SER A 1 236 ? -9.805 -6.162 5.191 1.00 89.81 236 SER A N 1
ATOM 1861 C CA . SER A 1 236 ? -8.907 -5.138 4.649 1.00 89.81 236 SER A CA 1
ATOM 1862 C C . SER A 1 236 ? -9.188 -3.747 5.217 1.00 89.81 236 SER A C 1
ATOM 1864 O O . SER A 1 236 ? -8.246 -3.024 5.525 1.00 89.81 236 SER A O 1
ATOM 1866 N N . LEU A 1 237 ? -10.464 -3.392 5.395 1.00 91.69 237 LEU A N 1
ATOM 1867 C CA . LEU A 1 237 ? -10.876 -2.115 5.973 1.00 91.69 237 LEU A CA 1
ATOM 1868 C C . LEU A 1 237 ? -10.540 -2.057 7.465 1.00 91.69 237 LEU A C 1
ATOM 1870 O O . LEU A 1 237 ? -10.019 -1.053 7.934 1.00 91.69 237 LEU A O 1
ATOM 1874 N N . GLN A 1 238 ? -10.744 -3.155 8.196 1.00 94.88 238 GLN A N 1
ATOM 1875 C CA . GLN A 1 238 ? -10.359 -3.216 9.608 1.00 94.88 238 GLN A CA 1
ATOM 1876 C C . GLN A 1 238 ? -8.840 -3.003 9.793 1.00 94.88 238 GLN A C 1
ATOM 1878 O O . GLN A 1 238 ? -8.417 -2.222 10.641 1.00 94.88 238 GLN A O 1
ATOM 1883 N N . LEU A 1 239 ? -8.011 -3.667 8.973 1.00 94.12 239 LEU A N 1
ATOM 1884 C CA . LEU A 1 239 ? -6.550 -3.499 8.990 1.00 94.12 239 LEU A CA 1
ATOM 1885 C C . LEU A 1 239 ? -6.113 -2.086 8.580 1.00 94.12 239 LEU A C 1
ATOM 1887 O O . LEU A 1 239 ? -5.104 -1.590 9.081 1.00 94.12 239 LEU A O 1
ATOM 1891 N N . MET A 1 240 ? -6.865 -1.430 7.691 1.00 94.19 240 MET A N 1
ATOM 1892 C CA . MET A 1 240 ? -6.576 -0.070 7.232 1.00 94.19 240 MET A CA 1
ATOM 1893 C C . MET A 1 240 ? -6.500 0.923 8.393 1.00 94.19 240 MET A C 1
ATOM 1895 O O . MET A 1 240 ? -5.595 1.749 8.393 1.00 94.19 240 MET A O 1
ATOM 1899 N N . PHE A 1 241 ? -7.383 0.820 9.392 1.00 95.88 241 PHE A N 1
ATOM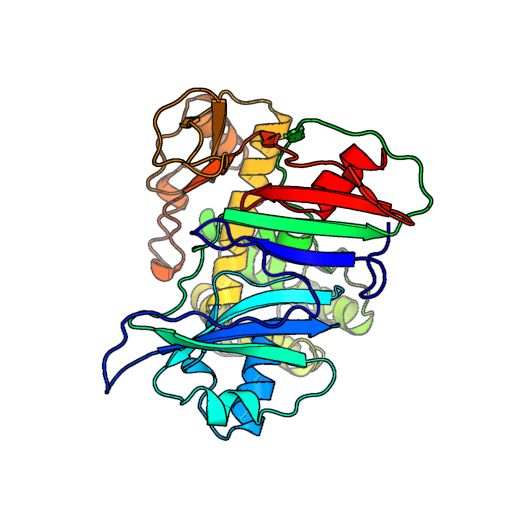 1900 C CA . PHE A 1 241 ? -7.377 1.724 10.547 1.00 95.88 241 PHE A CA 1
ATOM 1901 C C . PHE A 1 241 ? -6.068 1.637 11.336 1.00 95.88 241 PHE A C 1
ATOM 1903 O O . PHE A 1 241 ? -5.374 2.639 11.504 1.00 95.88 241 PHE A O 1
ATOM 1910 N N . VAL A 1 242 ? -5.683 0.426 11.755 1.00 96.56 242 VAL A N 1
ATOM 1911 C CA . VAL A 1 242 ? -4.440 0.195 12.513 1.00 96.56 242 VAL A CA 1
ATOM 1912 C C . VAL A 1 242 ? -3.228 0.655 11.705 1.00 96.56 242 VAL A C 1
ATOM 1914 O O . VAL A 1 242 ? -2.356 1.354 12.216 1.00 96.56 242 VAL A O 1
ATOM 1917 N N . HIS A 1 243 ? -3.191 0.321 10.415 1.00 95.44 243 HIS A N 1
ATOM 1918 C CA . HIS A 1 243 ? -2.097 0.717 9.540 1.00 95.44 243 HIS A CA 1
ATOM 1919 C C . HIS A 1 243 ? -2.028 2.221 9.271 1.00 95.44 243 HIS A C 1
ATOM 1921 O O . HIS A 1 243 ? -0.926 2.740 9.114 1.00 95.44 243 HIS A O 1
ATOM 1927 N N . ALA A 1 244 ? -3.162 2.919 9.207 1.00 96.00 244 ALA A N 1
ATOM 1928 C CA . ALA A 1 244 ? -3.186 4.369 9.075 1.00 96.00 244 ALA A CA 1
ATOM 1929 C C . ALA A 1 244 ? -2.594 5.031 10.322 1.00 96.00 244 ALA A C 1
ATOM 1931 O O . ALA A 1 244 ? -1.787 5.942 10.189 1.00 96.00 244 ALA A O 1
ATOM 1932 N N . PHE A 1 245 ? -2.899 4.532 11.522 1.00 97.62 245 PHE A N 1
ATOM 1933 C CA . PHE A 1 245 ? -2.277 5.056 12.738 1.00 97.62 245 PHE A CA 1
ATOM 1934 C C . PHE A 1 245 ? -0.773 4.741 12.828 1.00 97.62 245 PHE A C 1
ATOM 1936 O O . PHE A 1 245 ? 0.020 5.608 13.179 1.00 97.62 245 PHE A O 1
ATOM 1943 N N . GLN A 1 246 ? -0.335 3.543 12.421 1.00 97.69 246 GLN A N 1
ATOM 1944 C CA . GLN A 1 246 ? 1.103 3.251 12.291 1.00 97.69 246 GLN A CA 1
ATOM 1945 C C . GLN A 1 246 ? 1.806 4.206 11.310 1.00 97.69 246 GLN A C 1
ATOM 1947 O O . GLN A 1 246 ? 2.951 4.597 11.532 1.00 97.69 246 GLN A O 1
ATOM 1952 N N . SER A 1 247 ? 1.129 4.569 10.217 1.00 97.06 247 SER A N 1
ATOM 1953 C CA . SER A 1 247 ? 1.617 5.551 9.247 1.00 97.06 247 SER A CA 1
ATOM 1954 C C . SER A 1 247 ? 1.676 6.970 9.824 1.00 97.06 247 SER A C 1
ATOM 1956 O O . SER A 1 247 ? 2.633 7.682 9.540 1.00 97.06 247 SER A O 1
ATOM 1958 N N . ASP A 1 248 ? 0.704 7.358 10.651 1.00 97.19 248 ASP A N 1
ATOM 1959 C CA . ASP A 1 248 ? 0.683 8.645 11.362 1.00 97.19 248 ASP A CA 1
ATOM 1960 C C . ASP A 1 248 ? 1.865 8.772 12.335 1.00 97.19 248 ASP A C 1
ATOM 1962 O O . ASP A 1 248 ? 2.626 9.734 12.266 1.00 97.19 248 ASP A O 1
ATOM 1966 N N . LEU A 1 249 ? 2.106 7.746 13.161 1.00 98.00 249 LEU A N 1
ATOM 1967 C CA . LEU A 1 249 ? 3.271 7.690 14.054 1.00 98.00 249 LEU A CA 1
ATOM 1968 C C . LEU A 1 249 ? 4.598 7.792 13.294 1.00 98.00 249 LEU A C 1
ATOM 1970 O O . LEU A 1 249 ? 5.525 8.466 13.737 1.00 98.00 249 LEU A O 1
ATOM 1974 N N . PHE A 1 250 ? 4.698 7.133 12.138 1.00 98.12 250 PHE A N 1
ATOM 1975 C CA . PHE A 1 250 ? 5.894 7.219 11.304 1.00 98.12 250 PHE A CA 1
ATOM 1976 C C . PHE A 1 250 ? 6.103 8.629 10.736 1.00 98.12 250 PHE A C 1
ATOM 1978 O O . PHE A 1 250 ? 7.234 9.106 10.705 1.00 98.12 250 PHE A O 1
ATOM 1985 N N . ASN A 1 251 ? 5.033 9.311 10.320 1.00 97.69 251 ASN A N 1
ATOM 1986 C CA . ASN A 1 251 ? 5.117 10.701 9.870 1.00 97.69 251 ASN A CA 1
ATOM 1987 C C . ASN A 1 251 ? 5.562 11.623 11.016 1.00 97.69 251 ASN A C 1
ATOM 1989 O O . ASN A 1 251 ? 6.539 12.347 10.851 1.00 97.69 251 ASN A O 1
ATOM 1993 N N . LYS A 1 252 ? 4.956 11.497 12.206 1.00 97.81 252 LYS A N 1
ATOM 1994 C CA . LYS A 1 252 ? 5.359 12.250 13.410 1.00 97.81 252 LYS A CA 1
ATOM 1995 C C . LYS A 1 252 ? 6.820 12.027 13.778 1.00 97.81 252 LYS A C 1
ATOM 1997 O O . LYS A 1 252 ? 7.511 12.958 14.174 1.00 97.81 252 LYS A O 1
ATOM 2002 N N . ARG A 1 253 ? 7.327 10.803 13.613 1.00 97.31 253 ARG A N 1
ATOM 2003 C CA . ARG A 1 253 ? 8.757 10.516 13.773 1.00 97.31 253 ARG A CA 1
ATOM 2004 C C . ARG A 1 253 ? 9.625 11.365 12.844 1.00 97.31 253 ARG A C 1
ATOM 2006 O O . ARG A 1 253 ? 10.680 11.824 13.277 1.00 97.31 253 ARG A O 1
ATOM 2013 N N . ILE A 1 254 ? 9.236 11.494 11.576 1.00 97.38 254 ILE A N 1
ATOM 2014 C CA . ILE A 1 254 ? 9.976 12.308 10.607 1.00 97.38 254 ILE A CA 1
ATOM 2015 C C . ILE A 1 254 ? 9.917 13.777 11.035 1.00 97.38 254 ILE A C 1
ATOM 2017 O O . ILE A 1 254 ? 10.966 14.419 11.095 1.00 97.38 254 ILE A O 1
ATOM 2021 N N . ASP A 1 255 ? 8.735 14.274 11.412 1.00 97.56 255 ASP A N 1
ATOM 2022 C CA . ASP A 1 255 ? 8.546 15.655 11.881 1.00 97.56 255 ASP A CA 1
ATOM 2023 C C . ASP A 1 255 ? 9.443 15.972 13.090 1.00 97.56 255 ASP A C 1
ATOM 2025 O O . ASP A 1 255 ? 10.105 17.009 13.140 1.00 97.56 255 ASP A O 1
ATOM 2029 N N . LEU A 1 256 ? 9.520 15.035 14.040 1.00 97.31 256 LEU A N 1
ATOM 2030 C CA . LEU A 1 256 ? 10.349 15.123 15.244 1.00 97.31 256 LEU A CA 1
ATOM 2031 C C . LEU A 1 256 ? 11.830 14.799 14.998 1.00 97.31 256 LEU A C 1
ATOM 2033 O O . LEU A 1 256 ? 12.643 14.955 15.906 1.00 97.31 256 LEU A O 1
ATOM 2037 N N . ARG A 1 257 ? 12.191 14.349 13.789 1.00 96.38 257 ARG A N 1
ATOM 2038 C CA . ARG A 1 257 ? 13.555 13.959 13.394 1.00 96.38 257 ARG A CA 1
ATOM 2039 C C . ARG A 1 257 ? 14.191 12.940 14.343 1.00 96.38 257 ARG A C 1
ATOM 2041 O O . ARG A 1 257 ? 15.367 13.057 14.687 1.00 96.38 257 ARG A O 1
ATOM 2048 N N . LEU A 1 258 ? 13.416 11.939 14.765 1.00 97.25 258 LEU A N 1
ATOM 2049 C CA . LEU A 1 258 ? 13.933 10.905 15.667 1.00 97.25 258 LEU A CA 1
ATOM 2050 C C . LEU A 1 258 ? 15.094 10.140 15.009 1.00 97.25 258 LEU A C 1
ATOM 2052 O O . LEU A 1 258 ? 15.072 9.935 13.787 1.00 97.25 258 LEU A O 1
ATOM 2056 N N . PRO A 1 259 ? 16.076 9.655 15.792 1.00 96.25 259 PRO A N 1
ATOM 2057 C CA . PRO A 1 259 ? 17.212 8.919 15.253 1.00 96.25 259 PRO A CA 1
ATOM 2058 C C . PRO A 1 259 ? 16.769 7.655 14.495 1.00 96.25 259 PRO A C 1
ATOM 2060 O O . PRO A 1 259 ? 15.704 7.096 14.785 1.00 96.25 259 PRO A O 1
ATOM 2063 N N . PRO A 1 260 ? 17.567 7.164 13.529 1.00 97.06 260 PRO A N 1
ATOM 2064 C CA . PRO A 1 260 ? 17.283 5.912 12.834 1.00 97.06 260 PRO A CA 1
ATOM 2065 C C . PRO A 1 260 ? 17.184 4.719 13.789 1.00 97.06 260 PRO A C 1
ATOM 2067 O O . PRO A 1 260 ? 17.972 4.593 14.721 1.00 97.06 260 PRO A O 1
ATOM 2070 N N . SER A 1 261 ? 16.245 3.811 13.518 1.00 96.94 261 SER A N 1
ATOM 2071 C CA . SER A 1 261 ? 16.150 2.519 14.212 1.00 96.94 261 SER A CA 1
ATOM 2072 C C . SER A 1 261 ? 17.126 1.485 13.644 1.00 96.94 261 SER A C 1
ATOM 2074 O O . SER A 1 261 ? 17.497 0.545 14.339 1.00 96.94 261 SER A O 1
ATOM 2076 N N . ALA A 1 262 ? 17.503 1.622 12.370 1.00 96.88 262 ALA A N 1
ATOM 2077 C CA . ALA A 1 262 ? 18.460 0.751 11.696 1.00 96.88 262 ALA A CA 1
ATOM 2078 C C . ALA A 1 262 ? 19.063 1.447 10.467 1.00 96.88 262 ALA A C 1
ATOM 2080 O O . ALA A 1 262 ? 18.613 2.523 10.057 1.00 96.88 262 ALA A O 1
ATOM 2081 N N . THR A 1 263 ? 20.045 0.800 9.846 1.00 97.62 263 THR A N 1
ATOM 2082 C CA . THR A 1 263 ? 20.585 1.186 8.540 1.00 97.62 263 THR A CA 1
ATOM 2083 C C . THR A 1 263 ? 20.592 0.000 7.588 1.00 97.62 263 THR A C 1
ATOM 2085 O O . THR A 1 263 ? 20.496 -1.151 8.017 1.00 97.62 263 THR A O 1
ATOM 2088 N N . CYS A 1 264 ? 20.677 0.274 6.291 1.00 97.19 264 CYS A N 1
ATOM 2089 C CA . CYS A 1 264 ? 20.890 -0.767 5.298 1.00 97.19 264 CYS A CA 1
ATOM 2090 C C . CYS A 1 264 ? 21.739 -0.298 4.116 1.00 97.19 264 CYS A C 1
ATOM 2092 O O . CYS A 1 264 ? 21.907 0.902 3.887 1.00 97.19 264 CYS A O 1
ATOM 2094 N N . GLY A 1 265 ? 22.278 -1.273 3.385 1.00 97.56 265 GLY A N 1
ATOM 2095 C CA . GLY A 1 265 ? 23.041 -1.068 2.160 1.00 97.56 265 GLY A CA 1
ATOM 2096 C C . GLY A 1 265 ? 22.198 -1.166 0.885 1.00 97.56 265 GLY A C 1
ATOM 2097 O O . GLY A 1 265 ? 20.960 -1.202 0.901 1.00 97.56 265 GLY A O 1
ATOM 2098 N N . ARG A 1 266 ? 22.904 -1.232 -0.244 1.00 96.12 266 ARG A N 1
ATOM 2099 C CA . ARG A 1 266 ? 22.338 -1.399 -1.591 1.00 96.12 266 ARG A CA 1
ATOM 2100 C C . ARG A 1 266 ? 22.307 -2.866 -2.002 1.00 96.12 266 ARG A C 1
ATOM 2102 O O . ARG A 1 266 ? 23.250 -3.605 -1.745 1.00 96.12 266 ARG A O 1
ATOM 2109 N N . ASP A 1 267 ? 21.246 -3.296 -2.670 1.00 94.81 267 ASP A N 1
ATOM 2110 C CA . ASP A 1 267 ? 21.241 -4.584 -3.361 1.00 94.81 267 ASP A CA 1
ATOM 2111 C C . ASP A 1 267 ? 22.052 -4.545 -4.670 1.00 94.81 267 ASP A C 1
ATOM 2113 O O . ASP A 1 267 ? 22.627 -3.522 -5.050 1.00 94.81 267 ASP A O 1
ATOM 2117 N N . ALA A 1 268 ? 22.081 -5.675 -5.382 1.00 94.81 268 ALA A N 1
ATOM 2118 C CA . ALA A 1 268 ? 22.789 -5.821 -6.654 1.00 94.81 268 ALA A CA 1
ATOM 2119 C C . ALA A 1 268 ? 22.300 -4.861 -7.760 1.00 94.81 268 ALA A C 1
ATOM 2121 O O . ALA A 1 268 ? 22.999 -4.666 -8.752 1.00 94.81 268 ALA A O 1
ATOM 2122 N N . HIS A 1 269 ? 21.120 -4.260 -7.597 1.00 94.62 269 HIS A N 1
ATOM 2123 C CA . HIS A 1 269 ? 20.517 -3.314 -8.532 1.00 94.62 269 HIS A CA 1
ATOM 2124 C C . HIS A 1 269 ? 20.588 -1.863 -8.025 1.00 94.62 269 HIS A C 1
ATOM 2126 O O . HIS A 1 269 ? 20.018 -0.962 -8.643 1.00 94.62 269 HIS A O 1
ATOM 2132 N N . GLY A 1 270 ? 21.282 -1.618 -6.909 1.00 94.12 270 GLY A N 1
ATOM 2133 C CA . GLY A 1 270 ? 21.457 -0.293 -6.322 1.00 94.12 270 GLY A CA 1
ATOM 2134 C C . GLY A 1 270 ? 20.286 0.191 -5.461 1.00 94.12 270 GLY A C 1
ATOM 2135 O O . GLY A 1 270 ? 20.326 1.339 -5.006 1.00 94.12 270 GLY A O 1
ATOM 2136 N N . PHE A 1 271 ? 19.264 -0.641 -5.225 1.00 95.94 271 PHE A N 1
ATOM 2137 C CA . PHE A 1 271 ? 18.096 -0.296 -4.410 1.00 95.94 271 PHE A CA 1
ATOM 2138 C C . PHE A 1 271 ? 18.356 -0.537 -2.915 1.00 95.94 271 PHE A C 1
ATOM 2140 O O . PHE A 1 271 ? 19.126 -1.430 -2.559 1.00 95.94 271 PHE A O 1
ATOM 2147 N N . PRO A 1 272 ? 17.703 0.217 -2.011 1.00 95.81 272 PRO A N 1
ATOM 2148 C CA . PRO A 1 272 ? 17.791 -0.042 -0.577 1.00 95.81 272 PRO A CA 1
ATOM 2149 C C . PRO A 1 272 ? 17.252 -1.426 -0.208 1.00 95.81 272 PRO A C 1
ATOM 2151 O O . PRO A 1 272 ? 16.113 -1.768 -0.541 1.00 95.81 272 PRO A O 1
ATOM 2154 N N . SER A 1 273 ? 18.034 -2.197 0.550 1.00 93.56 273 SER A N 1
ATOM 2155 C CA . SER A 1 273 ? 17.657 -3.549 0.971 1.00 93.56 273 SER A CA 1
ATOM 2156 C C . SER A 1 273 ? 17.968 -3.784 2.439 1.00 93.56 273 SER A C 1
ATOM 2158 O O . SER A 1 273 ? 19.126 -3.850 2.829 1.00 93.56 273 SER A O 1
ATOM 2160 N N . ALA A 1 274 ? 16.933 -4.009 3.252 1.00 89.38 274 ALA A N 1
ATOM 2161 C CA . ALA A 1 274 ? 17.090 -4.343 4.671 1.00 89.38 274 ALA A CA 1
ATOM 2162 C C . ALA A 1 274 ? 17.837 -5.671 4.925 1.00 89.38 274 ALA A C 1
ATOM 2164 O O . ALA A 1 274 ? 18.206 -5.945 6.060 1.00 89.38 274 ALA A O 1
ATOM 2165 N N . ALA A 1 275 ? 18.031 -6.500 3.892 1.00 90.44 275 ALA A N 1
ATOM 2166 C CA . ALA A 1 275 ? 18.816 -7.730 3.975 1.00 90.44 275 ALA A CA 1
ATOM 2167 C C . ALA A 1 275 ? 20.311 -7.511 3.688 1.00 90.44 275 ALA A C 1
ATOM 2169 O O . ALA A 1 275 ? 21.102 -8.427 3.890 1.00 90.44 275 ALA A O 1
ATOM 2170 N N . THR A 1 276 ? 20.692 -6.326 3.203 1.00 93.94 276 THR A N 1
ATOM 2171 C CA . THR A 1 276 ? 22.084 -5.984 2.926 1.00 93.94 276 THR A CA 1
ATOM 2172 C C . THR A 1 276 ? 22.624 -5.105 4.046 1.00 93.94 276 THR A C 1
ATOM 2174 O O . THR A 1 276 ? 22.091 -4.023 4.305 1.00 93.94 276 THR A O 1
ATOM 2177 N N . GLU A 1 277 ? 23.702 -5.548 4.690 1.00 93.88 277 GLU A N 1
ATOM 2178 C CA . GLU A 1 277 ? 24.431 -4.730 5.657 1.00 93.88 277 GLU A CA 1
ATOM 2179 C C . GLU A 1 277 ? 25.015 -3.484 4.980 1.00 93.88 277 GLU A C 1
ATOM 2181 O O . GLU A 1 277 ? 25.524 -3.539 3.861 1.00 93.88 277 GLU A O 1
ATOM 2186 N N . GLY A 1 278 ? 24.921 -2.343 5.654 1.00 95.06 278 GLY A N 1
ATOM 2187 C CA . GLY A 1 278 ? 25.428 -1.079 5.140 1.00 95.06 278 GLY A CA 1
ATOM 2188 C C . GLY A 1 278 ? 24.846 0.121 5.870 1.00 95.06 278 GLY A C 1
ATOM 2189 O O . GLY A 1 278 ? 23.921 0.004 6.679 1.00 95.06 278 GLY A O 1
ATOM 2190 N N . THR A 1 279 ? 25.412 1.286 5.574 1.00 96.31 279 THR A N 1
ATOM 2191 C CA . THR A 1 279 ? 25.022 2.580 6.151 1.00 96.31 279 THR A CA 1
ATOM 2192 C C . THR A 1 279 ? 24.541 3.572 5.091 1.00 96.31 279 THR A C 1
ATOM 2194 O O . THR A 1 279 ? 24.353 4.745 5.402 1.00 96.31 279 THR A O 1
ATOM 2197 N N . ASP A 1 280 ? 24.314 3.108 3.855 1.00 96.31 280 ASP A N 1
ATOM 2198 C CA . ASP A 1 280 ? 23.832 3.929 2.738 1.00 96.31 280 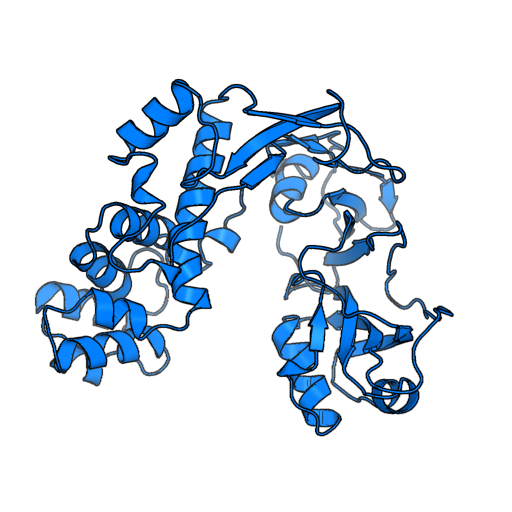ASP A CA 1
ATOM 2199 C C . ASP A 1 280 ? 22.476 4.582 3.026 1.00 96.31 280 ASP A C 1
ATOM 2201 O O . ASP A 1 280 ? 22.220 5.703 2.586 1.00 96.31 280 ASP A O 1
ATOM 2205 N N . PHE A 1 281 ? 21.594 3.873 3.738 1.00 97.38 281 PHE A N 1
ATOM 2206 C CA . PHE A 1 281 ? 20.232 4.318 4.008 1.00 97.38 281 PHE A CA 1
ATOM 2207 C C . PHE A 1 281 ? 19.855 4.146 5.471 1.00 97.38 281 PHE A C 1
ATOM 2209 O O . PHE A 1 281 ? 20.251 3.184 6.131 1.00 97.38 281 PHE A O 1
ATOM 2216 N N . THR A 1 282 ? 19.017 5.055 5.961 1.00 97.56 282 THR A N 1
ATOM 2217 C CA . THR A 1 282 ? 18.477 5.029 7.319 1.00 97.56 282 THR A CA 1
ATOM 2218 C C . THR A 1 282 ? 17.033 4.538 7.326 1.00 97.56 282 THR A C 1
ATOM 2220 O O . THR A 1 282 ? 16.217 4.879 6.464 1.00 97.56 282 THR A O 1
ATOM 2223 N N . LEU A 1 283 ? 16.709 3.715 8.320 1.00 97.62 283 LEU A N 1
ATOM 2224 C CA . LEU A 1 283 ? 15.407 3.086 8.484 1.00 97.62 283 LEU A CA 1
ATOM 2225 C C . LEU A 1 283 ? 14.790 3.497 9.822 1.00 97.62 283 LEU A C 1
ATOM 2227 O O . LEU A 1 283 ? 15.467 3.521 10.848 1.00 97.62 283 LEU A O 1
ATOM 2231 N N . GLY A 1 284 ? 13.490 3.768 9.820 1.00 97.50 284 GLY A N 1
ATOM 2232 C CA . GLY A 1 284 ? 12.677 3.954 11.016 1.00 97.50 284 GLY A CA 1
ATOM 2233 C C . GLY A 1 284 ? 11.665 2.825 11.173 1.00 97.50 284 GLY A C 1
ATOM 2234 O O . GLY A 1 284 ? 11.225 2.221 10.190 1.00 97.50 284 GLY A O 1
ATOM 2235 N N . ASN A 1 285 ? 11.263 2.555 12.411 1.00 97.75 285 ASN A N 1
ATOM 2236 C CA . ASN A 1 285 ? 10.155 1.656 12.692 1.00 97.75 285 ASN A CA 1
ATOM 2237 C C . ASN A 1 285 ? 8.834 2.262 12.215 1.00 97.75 285 ASN A C 1
ATOM 2239 O O . ASN A 1 285 ? 8.434 3.351 12.626 1.00 97.75 285 ASN A O 1
ATOM 2243 N N . VAL A 1 286 ? 8.097 1.477 11.442 1.00 97.56 286 VAL A N 1
ATOM 2244 C CA . VAL A 1 286 ? 6.638 1.479 11.480 1.00 97.56 286 VAL A CA 1
ATOM 2245 C C . VAL A 1 286 ? 6.265 0.614 12.682 1.00 97.56 286 VAL A C 1
ATOM 2247 O O . VAL A 1 286 ? 6.280 -0.617 12.594 1.00 97.56 286 VAL A O 1
ATOM 2250 N N . ILE A 1 287 ? 6.032 1.267 13.821 1.00 98.00 287 ILE A N 1
ATOM 2251 C CA . ILE A 1 287 ? 5.977 0.634 15.145 1.00 98.00 287 ILE A CA 1
ATOM 2252 C C . ILE A 1 287 ? 4.899 -0.451 15.207 1.00 98.00 287 ILE A C 1
ATOM 2254 O O . ILE A 1 287 ? 3.771 -0.261 14.757 1.00 98.00 287 ILE A O 1
ATOM 2258 N N . GLY A 1 288 ? 5.241 -1.595 15.793 1.00 97.75 288 GLY A N 1
ATOM 2259 C CA . GLY A 1 288 ? 4.307 -2.651 16.164 1.00 97.75 288 GLY A CA 1
ATOM 2260 C C . GLY A 1 288 ? 4.822 -3.484 17.337 1.00 97.75 288 GLY A C 1
ATOM 2261 O O . GLY A 1 288 ? 5.873 -3.193 17.912 1.00 97.75 288 GLY A O 1
ATOM 2262 N N . TYR A 1 289 ? 4.104 -4.554 17.684 1.00 97.19 289 TYR A N 1
ATOM 2263 C CA . TYR A 1 289 ? 4.358 -5.313 18.917 1.00 97.19 289 TYR A CA 1
ATOM 2264 C C . TYR A 1 289 ? 5.704 -6.063 18.943 1.00 97.19 289 TYR A C 1
ATOM 2266 O O . TYR A 1 289 ? 6.076 -6.604 19.980 1.00 97.19 289 TYR A O 1
ATOM 2274 N N . SER A 1 290 ? 6.401 -6.189 17.807 1.00 96.69 290 SER A N 1
ATOM 2275 C CA . SER A 1 290 ? 7.726 -6.829 17.706 1.00 96.69 290 SER A CA 1
ATOM 2276 C C . SER A 1 290 ? 8.842 -5.862 17.324 1.00 96.69 290 SER A C 1
ATOM 2278 O O . SER A 1 290 ? 9.952 -6.307 17.046 1.00 96.69 290 SER A O 1
ATOM 2280 N N . SER A 1 291 ? 8.557 -4.564 17.231 1.00 96.62 291 SER A N 1
ATOM 2281 C CA . SER A 1 291 ? 9.588 -3.564 16.944 1.00 96.62 291 SER A CA 1
ATOM 2282 C C . SER A 1 291 ? 10.567 -3.451 18.115 1.00 96.62 291 SER A C 1
ATOM 2284 O O . SER A 1 291 ? 10.183 -3.623 19.267 1.00 96.62 291 SER A O 1
ATOM 2286 N N . VAL A 1 292 ? 11.827 -3.141 17.839 1.00 96.19 292 VAL A N 1
ATOM 2287 C CA . VAL A 1 292 ? 12.751 -2.684 18.883 1.00 96.19 292 VAL A CA 1
ATOM 2288 C C . VAL A 1 292 ? 12.654 -1.164 18.886 1.00 96.19 292 VAL A C 1
ATOM 2290 O O . VAL A 1 292 ? 13.030 -0.543 17.892 1.00 96.19 292 VAL A O 1
ATOM 2293 N N . ILE A 1 293 ? 12.069 -0.586 19.940 1.00 95.69 293 ILE A N 1
ATOM 2294 C CA . ILE A 1 293 ? 11.779 0.854 20.009 1.00 95.69 293 ILE A CA 1
ATOM 2295 C C . ILE A 1 293 ? 12.785 1.613 20.887 1.00 95.69 293 ILE A C 1
ATOM 2297 O O . ILE A 1 293 ? 13.196 1.124 21.946 1.00 95.69 293 ILE A O 1
ATOM 2301 N N . SER A 1 294 ? 13.178 2.807 20.445 1.00 96.12 294 SER A N 1
ATOM 2302 C CA . SER A 1 294 ? 14.019 3.742 21.200 1.00 96.12 294 SER A CA 1
ATOM 2303 C C . SER A 1 294 ? 13.247 4.421 22.339 1.00 96.12 294 SER A C 1
ATOM 2305 O O . SER A 1 294 ? 12.034 4.252 22.475 1.00 96.12 294 SER A O 1
ATOM 2307 N N . GLU A 1 295 ? 13.953 5.192 23.170 1.00 96.88 295 GLU A N 1
ATOM 2308 C CA . GLU A 1 295 ? 13.315 6.027 24.197 1.00 96.88 295 GLU A CA 1
ATOM 2309 C C . GLU A 1 295 ? 12.417 7.100 23.573 1.00 96.88 295 GLU A C 1
ATOM 2311 O O . GLU A 1 295 ? 11.267 7.242 23.973 1.00 96.88 295 GLU A O 1
ATOM 2316 N N . ASP A 1 296 ? 12.880 7.771 22.517 1.00 97.12 296 ASP A N 1
ATOM 2317 C CA . ASP A 1 296 ? 12.075 8.789 21.834 1.00 97.12 296 ASP A CA 1
ATOM 2318 C C . ASP A 1 296 ? 10.792 8.206 21.222 1.00 97.12 296 ASP A C 1
ATOM 2320 O O . ASP A 1 296 ? 9.742 8.846 21.215 1.00 97.12 296 ASP A O 1
ATOM 2324 N N . GLU A 1 297 ? 10.850 6.968 20.721 1.00 97.44 297 GLU A N 1
ATOM 2325 C CA . GLU A 1 297 ? 9.668 6.266 20.218 1.00 97.44 297 GLU A CA 1
ATOM 2326 C C . GLU A 1 297 ? 8.702 5.871 21.339 1.00 97.44 297 GLU A C 1
ATOM 2328 O O . GLU A 1 297 ? 7.491 5.891 21.118 1.00 97.44 297 GLU A O 1
ATOM 2333 N N . ARG A 1 298 ? 9.207 5.531 22.534 1.00 97.94 298 ARG A N 1
ATOM 2334 C CA . ARG A 1 298 ? 8.359 5.314 23.718 1.00 97.94 298 ARG A CA 1
ATOM 2335 C C . ARG A 1 298 ? 7.641 6.600 24.107 1.00 97.94 298 ARG A C 1
ATOM 2337 O O . ARG A 1 298 ? 6.421 6.580 24.220 1.00 97.94 298 ARG A O 1
ATOM 2344 N N . ILE A 1 299 ? 8.367 7.714 24.189 1.00 98.00 299 ILE A N 1
ATOM 2345 C CA . ILE A 1 299 ? 7.798 9.037 24.488 1.00 98.00 299 ILE A CA 1
ATOM 2346 C C . ILE A 1 299 ? 6.738 9.423 23.445 1.00 98.00 299 ILE A C 1
ATOM 2348 O O . ILE A 1 299 ? 5.662 9.902 23.802 1.00 98.00 299 ILE A O 1
ATOM 2352 N N . LEU A 1 300 ? 6.995 9.170 22.155 1.00 97.88 300 LEU A N 1
ATOM 2353 C CA . LEU A 1 300 ? 6.018 9.406 21.088 1.00 97.88 300 LEU A CA 1
ATOM 2354 C C . LEU A 1 300 ? 4.732 8.583 21.286 1.00 97.88 300 LEU A C 1
ATOM 2356 O O . LEU A 1 300 ? 3.639 9.110 21.094 1.00 97.88 300 LEU A O 1
ATOM 2360 N N . LEU A 1 301 ? 4.835 7.307 21.669 1.00 97.94 301 LEU A N 1
ATOM 2361 C CA . LEU A 1 301 ? 3.659 6.477 21.957 1.00 97.94 301 LEU A CA 1
ATOM 2362 C C . LEU A 1 301 ? 2.904 6.957 23.202 1.00 97.94 301 LEU A C 1
ATOM 2364 O O . LEU A 1 301 ? 1.674 7.019 23.182 1.00 97.94 301 LEU A O 1
ATOM 2368 N N . GLU A 1 302 ? 3.623 7.332 24.258 1.00 97.69 302 GLU A N 1
ATOM 2369 C CA . GLU A 1 302 ? 3.039 7.837 25.502 1.00 97.69 302 GLU A CA 1
ATOM 2370 C C . GLU A 1 302 ? 2.285 9.153 25.286 1.00 97.69 302 GLU A C 1
ATOM 2372 O O . GLU A 1 302 ? 1.179 9.312 25.803 1.00 97.69 302 GLU A O 1
ATOM 2377 N N . ALA A 1 303 ? 2.812 10.053 24.448 1.00 97.50 303 ALA A N 1
ATOM 2378 C CA . ALA A 1 303 ? 2.116 11.272 24.028 1.00 97.50 303 ALA A CA 1
ATOM 2379 C C . ALA A 1 303 ? 0.799 10.969 23.286 1.00 97.50 303 ALA A C 1
ATOM 2381 O O . ALA A 1 303 ? -0.157 11.744 23.343 1.00 97.50 303 ALA A O 1
ATOM 2382 N N . GLU A 1 304 ? 0.713 9.809 22.631 1.00 97.12 304 GLU A N 1
ATOM 2383 C CA . GLU A 1 304 ? -0.514 9.301 22.019 1.00 97.12 304 GLU A CA 1
ATOM 2384 C C . GLU A 1 304 ? -1.385 8.474 22.981 1.00 97.12 304 GLU A C 1
ATOM 2386 O O . GLU A 1 304 ? -2.451 8.002 22.584 1.00 97.12 304 GLU A O 1
ATOM 2391 N N . GLY A 1 305 ? -0.989 8.318 24.245 1.00 96.94 305 GLY A N 1
ATOM 2392 C CA . GLY A 1 305 ? -1.704 7.520 25.240 1.00 96.94 305 GLY A CA 1
ATOM 2393 C C . GLY A 1 305 ? -1.672 6.021 24.938 1.00 96.94 305 GLY A C 1
ATOM 2394 O O . GLY A 1 305 ? -2.681 5.338 25.115 1.00 96.94 305 GLY A O 1
ATOM 2395 N N . LEU A 1 306 ? -0.550 5.521 24.414 1.00 97.25 306 LEU A N 1
ATOM 2396 C CA . LEU A 1 306 ? -0.354 4.128 24.018 1.00 97.25 306 LEU A CA 1
ATOM 2397 C C . LEU A 1 306 ? 0.975 3.577 24.544 1.00 97.25 306 LEU A C 1
ATOM 2399 O O . LEU A 1 306 ? 1.949 4.303 24.699 1.00 97.25 306 LEU A O 1
ATOM 2403 N N . SER A 1 307 ? 1.028 2.260 24.748 1.00 96.94 307 SER A N 1
ATOM 2404 C CA . SER A 1 307 ? 2.280 1.508 24.892 1.00 96.94 307 SER A CA 1
ATOM 2405 C C . SER A 1 307 ? 2.499 0.603 23.677 1.00 96.94 307 SER A C 1
ATOM 2407 O O . SER A 1 307 ? 1.605 0.412 22.846 1.00 96.94 307 SER A O 1
ATOM 2409 N N . GLN A 1 308 ? 3.679 -0.006 23.567 1.00 96.69 308 GLN A N 1
ATOM 2410 C CA . GLN A 1 308 ? 3.976 -0.934 22.476 1.00 96.69 308 GLN A CA 1
ATOM 2411 C C . GLN A 1 308 ? 3.051 -2.169 22.470 1.00 96.69 308 GLN A C 1
ATOM 2413 O O . GLN A 1 308 ? 2.699 -2.697 21.410 1.00 96.69 308 GLN A O 1
ATOM 2418 N N . GLU A 1 309 ? 2.623 -2.632 23.642 1.00 96.50 309 GLU A N 1
ATOM 2419 C CA . GLU A 1 309 ? 1.737 -3.783 23.816 1.00 96.50 309 GLU A CA 1
ATOM 2420 C C . GLU A 1 309 ? 0.361 -3.568 23.186 1.00 96.50 309 GLU A C 1
ATOM 2422 O O . GLU A 1 309 ? -0.278 -4.548 22.799 1.00 96.50 309 GLU A O 1
ATOM 2427 N N . ALA A 1 310 ? -0.077 -2.317 23.018 1.00 97.06 310 ALA A N 1
ATOM 2428 C CA . ALA A 1 310 ? -1.346 -1.979 22.376 1.00 97.06 310 ALA A CA 1
ATOM 2429 C C . ALA A 1 310 ? -1.444 -2.513 20.935 1.00 97.06 310 ALA A C 1
ATOM 2431 O O . ALA A 1 310 ? -2.522 -2.872 20.462 1.00 97.06 310 ALA A O 1
ATOM 2432 N N . PHE A 1 311 ? -0.306 -2.672 20.249 1.00 97.50 311 PHE A N 1
ATOM 2433 C CA . PHE A 1 311 ? -0.251 -3.276 18.914 1.00 97.50 311 PHE A CA 1
ATOM 2434 C C . PHE A 1 311 ? -0.502 -4.792 18.913 1.00 97.50 311 PHE A C 1
ATOM 2436 O O . PHE A 1 311 ? -0.641 -5.385 17.841 1.00 97.50 311 PHE A O 1
ATOM 2443 N N . ARG A 1 312 ? -0.580 -5.434 20.087 1.00 97.06 312 ARG A N 1
ATOM 2444 C CA . ARG A 1 312 ? -1.023 -6.821 20.281 1.00 97.06 312 ARG A CA 1
ATOM 2445 C C . ARG A 1 312 ? -2.445 -6.832 20.854 1.00 97.06 312 ARG A C 1
ATOM 2447 O O . ARG A 1 312 ? -2.668 -7.045 22.046 1.00 97.06 312 ARG A O 1
ATOM 2454 N N . LEU A 1 313 ? -3.418 -6.631 19.971 1.00 94.38 313 LEU A N 1
ATOM 2455 C CA . LEU A 1 313 ? -4.839 -6.518 20.301 1.00 94.38 313 LEU A CA 1
ATOM 2456 C C . LEU A 1 313 ? -5.416 -7.851 20.795 1.00 94.38 313 LEU A C 1
ATOM 2458 O O . LEU A 1 313 ? -5.791 -8.706 20.001 1.00 94.38 313 LEU A O 1
ATOM 2462 N N . LYS A 1 314 ? -5.547 -8.030 22.113 1.00 93.50 314 LYS A N 1
ATOM 2463 C CA . LYS A 1 314 ? -6.089 -9.275 22.697 1.00 93.50 314 LYS A CA 1
ATOM 2464 C C . LYS A 1 314 ? -7.527 -9.572 22.262 1.00 93.50 314 LYS A C 1
ATOM 2466 O O . LYS A 1 314 ? -7.859 -10.728 22.024 1.00 93.50 314 LYS A O 1
ATOM 2471 N N . ALA A 1 315 ? -8.374 -8.546 22.159 1.00 94.25 315 ALA A N 1
ATOM 2472 C CA . ALA A 1 315 ? -9.784 -8.720 21.805 1.00 94.25 315 ALA A CA 1
ATOM 2473 C C . ALA A 1 315 ? -10.002 -8.934 20.297 1.00 94.25 315 ALA A C 1
ATOM 2475 O O . ALA A 1 315 ? -10.989 -9.554 19.896 1.00 94.25 315 ALA A O 1
ATOM 2476 N N . MET A 1 316 ? -9.061 -8.464 19.471 1.00 95.69 316 MET A N 1
ATOM 2477 C CA . MET A 1 316 ? -9.038 -8.645 18.019 1.00 95.69 316 MET A CA 1
ATOM 2478 C C . MET A 1 316 ? -7.636 -9.075 17.554 1.00 95.69 316 MET A C 1
ATOM 2480 O O . MET A 1 316 ? -6.960 -8.293 16.877 1.00 95.69 316 MET A O 1
ATOM 2484 N N . PRO A 1 317 ? -7.167 -10.294 17.905 1.00 95.62 317 PRO A N 1
ATOM 2485 C CA . PRO A 1 317 ? -5.804 -10.744 17.605 1.00 95.62 317 PRO A CA 1
ATOM 2486 C C . PRO A 1 317 ? -5.453 -10.638 16.130 1.00 95.62 317 PRO A C 1
ATOM 2488 O O . PRO A 1 317 ? -4.315 -10.323 15.786 1.00 95.62 317 PRO A O 1
ATOM 2491 N N . GLU A 1 318 ? -6.449 -10.829 15.268 1.00 93.88 318 GLU A N 1
ATOM 2492 C CA . GLU A 1 318 ? -6.330 -10.669 13.836 1.00 93.88 318 GLU A CA 1
ATOM 2493 C C . GLU A 1 318 ? -5.753 -9.289 13.469 1.00 93.88 318 GLU A 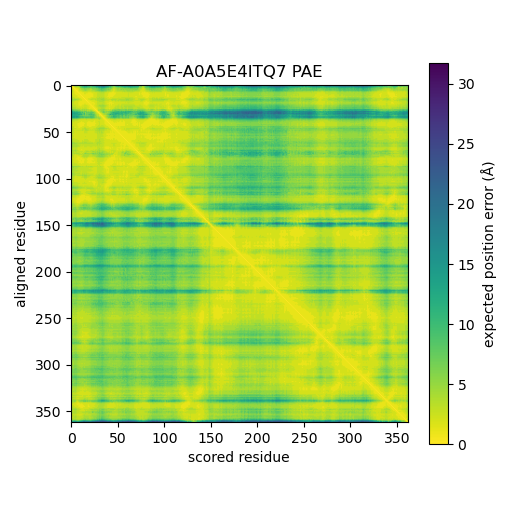C 1
ATOM 2495 O O . GLU A 1 318 ? -4.917 -9.205 12.573 1.00 93.88 318 GLU A O 1
ATOM 2500 N N . LEU A 1 319 ? -6.141 -8.205 14.151 1.00 95.81 319 LEU A N 1
ATOM 2501 C CA . LEU A 1 319 ? -5.675 -6.831 13.903 1.00 95.81 319 LEU A CA 1
ATOM 2502 C C . LEU A 1 319 ? -4.309 -6.492 14.510 1.00 95.81 319 LEU A C 1
ATOM 2504 O O . LEU A 1 319 ? -3.830 -5.377 14.311 1.00 95.81 319 LEU A O 1
ATOM 2508 N N . SER A 1 320 ? -3.667 -7.425 15.215 1.00 96.31 320 SER A N 1
ATOM 2509 C CA . SER A 1 320 ? -2.350 -7.175 15.802 1.00 96.31 320 SER A CA 1
ATOM 2510 C C . SER A 1 320 ? -1.308 -6.873 14.724 1.00 96.31 320 SER A C 1
ATOM 2512 O O . SER A 1 320 ? -1.177 -7.606 13.741 1.00 96.31 320 SER A O 1
ATOM 2514 N N . ALA A 1 321 ? -0.510 -5.827 14.931 1.00 95.75 321 ALA A N 1
ATOM 2515 C CA . ALA A 1 321 ? 0.474 -5.370 13.958 1.00 95.75 321 ALA A CA 1
ATOM 2516 C C . ALA A 1 321 ? 1.900 -5.618 14.460 1.00 95.75 321 ALA A C 1
ATOM 2518 O O . ALA A 1 321 ? 2.331 -5.049 15.460 1.00 95.75 321 ALA A O 1
ATOM 2519 N N . LYS A 1 322 ? 2.654 -6.463 13.746 1.00 96.31 322 LYS A N 1
ATOM 2520 C CA . LYS A 1 322 ? 4.031 -6.845 14.115 1.00 96.31 322 LYS A CA 1
ATOM 2521 C C . LYS A 1 322 ? 5.009 -5.662 14.086 1.00 96.31 322 LYS A C 1
ATOM 2523 O O . LYS A 1 322 ? 5.945 -5.612 14.880 1.00 96.31 322 LYS A O 1
ATOM 2528 N N . GLY A 1 323 ? 4.759 -4.710 13.193 1.00 96.06 323 GLY A N 1
ATOM 2529 C CA . GLY A 1 323 ? 5.680 -3.627 12.862 1.00 96.06 323 GLY A CA 1
ATOM 2530 C C . GLY A 1 323 ? 6.660 -4.026 11.761 1.00 96.06 323 GLY A C 1
ATOM 2531 O O . GLY A 1 323 ? 6.769 -5.200 11.392 1.00 96.06 323 GLY A O 1
ATOM 2532 N N . THR A 1 324 ? 7.326 -3.034 11.183 1.00 95.62 324 THR A N 1
ATOM 2533 C CA . THR A 1 324 ? 8.311 -3.215 10.109 1.00 95.62 324 THR A CA 1
ATOM 2534 C C . THR A 1 324 ? 9.279 -2.033 10.065 1.00 95.62 324 THR A C 1
ATOM 2536 O O . THR A 1 324 ? 9.091 -1.058 10.788 1.00 95.62 324 THR A O 1
ATOM 2539 N N . LEU A 1 325 ? 10.299 -2.108 9.216 1.00 95.50 325 LEU A N 1
ATOM 2540 C CA . LEU A 1 325 ? 11.228 -1.013 8.954 1.00 95.50 325 LEU A CA 1
ATOM 2541 C C . LEU A 1 325 ? 10.887 -0.343 7.622 1.00 95.50 325 LEU A C 1
ATOM 2543 O O . LEU A 1 325 ? 10.487 -1.002 6.660 1.00 95.50 325 LEU A O 1
ATOM 2547 N N . ARG A 1 326 ? 11.057 0.976 7.566 1.00 96.31 326 ARG A N 1
ATOM 2548 C CA . ARG A 1 326 ? 10.810 1.804 6.382 1.00 96.31 326 ARG A CA 1
ATOM 2549 C C . ARG A 1 326 ? 11.898 2.866 6.270 1.00 96.31 326 ARG A C 1
ATOM 2551 O O . ARG A 1 326 ? 12.328 3.402 7.285 1.00 96.31 326 ARG A O 1
ATOM 2558 N N . LEU A 1 327 ? 12.314 3.178 5.043 1.00 97.50 327 LEU A N 1
ATOM 2559 C CA . LEU A 1 327 ? 13.253 4.269 4.757 1.00 97.50 327 LEU A CA 1
ATOM 2560 C C . LEU A 1 327 ? 12.753 5.583 5.349 1.00 97.50 327 LEU A C 1
ATOM 2562 O O . LEU A 1 327 ? 11.592 5.922 5.120 1.00 97.50 327 LEU A O 1
ATOM 2566 N N . LEU A 1 328 ? 13.618 6.296 6.071 1.00 97.25 328 LEU A N 1
ATOM 2567 C CA . LEU A 1 328 ? 13.334 7.649 6.561 1.00 97.25 328 LEU A CA 1
ATOM 2568 C C . LEU A 1 328 ? 13.447 8.663 5.423 1.00 97.25 328 LEU A C 1
ATOM 2570 O O . LEU A 1 328 ? 12.523 9.437 5.194 1.00 97.25 328 LEU A O 1
ATOM 2574 N N . GLU A 1 329 ? 14.535 8.578 4.662 1.00 96.81 329 GLU A N 1
ATOM 2575 C CA . GLU A 1 329 ? 14.766 9.350 3.444 1.00 96.81 329 GLU A CA 1
ATOM 2576 C C . GLU A 1 329 ? 14.675 8.412 2.235 1.00 96.81 329 GLU A C 1
ATOM 2578 O O . GLU A 1 329 ? 15.360 7.388 2.157 1.00 96.81 329 GLU A O 1
ATOM 2583 N N . ALA A 1 330 ? 13.790 8.736 1.297 1.00 96.50 330 ALA A N 1
ATOM 2584 C CA . ALA A 1 330 ? 13.611 7.993 0.061 1.00 96.50 330 ALA A CA 1
ATOM 2585 C C . ALA A 1 330 ? 14.569 8.538 -1.007 1.00 96.50 330 ALA A C 1
ATOM 2587 O O . ALA A 1 330 ? 14.469 9.719 -1.349 1.00 96.50 330 ALA A O 1
ATOM 2588 N N . PRO A 1 331 ? 15.475 7.716 -1.568 1.00 97.19 331 PRO A N 1
ATOM 2589 C CA . PRO A 1 331 ? 16.325 8.153 -2.666 1.00 97.19 331 PRO A CA 1
ATOM 2590 C C . PRO A 1 331 ? 15.507 8.313 -3.953 1.00 97.19 331 PRO A C 1
ATOM 2592 O O . PRO A 1 331 ? 14.661 7.473 -4.276 1.00 97.19 331 PRO A O 1
ATOM 2595 N N . VAL A 1 332 ? 15.809 9.362 -4.716 1.00 97.06 332 VAL A N 1
ATOM 2596 C CA . VAL A 1 332 ? 15.342 9.534 -6.095 1.00 97.06 332 VAL A CA 1
ATOM 2597 C C . VAL A 1 332 ? 16.421 8.981 -7.014 1.00 97.06 332 VAL A C 1
ATOM 2599 O O . VAL A 1 332 ? 17.525 9.512 -7.107 1.00 97.06 332 VAL A O 1
ATOM 2602 N N . MET A 1 333 ? 16.118 7.866 -7.665 1.00 95.62 333 MET A N 1
ATOM 2603 C CA . MET A 1 333 ? 17.081 7.129 -8.479 1.00 95.62 333 MET A CA 1
ATOM 2604 C C . MET A 1 333 ? 16.876 7.445 -9.960 1.00 95.62 333 MET A C 1
ATOM 2606 O O . MET A 1 333 ? 15.743 7.639 -10.393 1.00 95.62 333 MET A O 1
ATOM 2610 N N . ASN A 1 334 ? 17.953 7.440 -10.749 1.00 94.50 334 ASN A N 1
ATOM 2611 C CA . ASN A 1 334 ? 17.907 7.563 -12.215 1.00 94.50 334 ASN A CA 1
ATOM 2612 C C . ASN A 1 334 ? 17.047 8.743 -12.704 1.00 94.50 334 ASN A C 1
ATOM 2614 O O . ASN A 1 334 ? 16.197 8.572 -13.576 1.00 94.50 334 ASN A O 1
ATOM 2618 N N . PHE A 1 335 ? 17.220 9.914 -12.086 1.00 95.69 335 PHE A N 1
ATOM 2619 C CA . PHE A 1 335 ? 16.507 11.119 -12.491 1.00 95.69 335 PHE A CA 1
ATOM 2620 C C . PHE A 1 335 ? 17.007 11.594 -13.860 1.00 95.69 335 PHE A C 1
ATOM 2622 O O . PHE A 1 335 ? 18.204 11.819 -14.043 1.00 95.69 335 PHE A O 1
ATOM 2629 N N . GLU A 1 336 ? 16.092 11.795 -14.801 1.00 94.94 336 GLU A N 1
ATOM 2630 C CA . GLU A 1 336 ? 16.379 12.332 -16.127 1.00 94.94 336 GLU A CA 1
ATOM 2631 C C . GLU A 1 336 ? 15.237 13.227 -16.628 1.00 94.94 336 GLU A C 1
ATOM 2633 O O . GLU A 1 336 ? 14.060 13.020 -16.316 1.00 94.94 336 GLU A O 1
ATOM 2638 N N . ASN A 1 337 ? 15.590 14.228 -17.437 1.00 93.44 337 ASN A N 1
ATOM 2639 C CA . ASN A 1 337 ? 14.610 15.004 -18.191 1.00 93.44 337 ASN A CA 1
ATOM 2640 C C . ASN A 1 337 ? 14.220 14.216 -19.442 1.00 93.44 337 ASN A C 1
ATOM 2642 O O . ASN A 1 337 ? 15.086 13.716 -20.160 1.00 93.44 337 ASN A O 1
ATOM 2646 N N . VAL A 1 338 ? 12.922 14.133 -19.715 1.00 93.62 338 VAL A N 1
ATOM 2647 C CA . VAL A 1 338 ? 12.380 13.496 -20.920 1.00 93.62 338 VAL A CA 1
ATOM 2648 C C . VAL A 1 338 ? 11.548 14.504 -21.701 1.00 93.62 338 VAL A C 1
ATOM 2650 O O . VAL A 1 338 ? 11.230 15.588 -21.214 1.00 93.62 338 VAL A O 1
ATOM 2653 N N . GLU A 1 339 ? 11.182 14.162 -22.932 1.00 90.00 339 GLU A N 1
ATOM 2654 C CA . GLU A 1 339 ? 10.334 15.030 -23.743 1.00 90.00 339 GLU A CA 1
ATOM 2655 C C . GLU A 1 339 ? 9.010 15.340 -23.019 1.00 90.00 339 GLU A C 1
ATOM 2657 O O . GLU A 1 339 ? 8.215 14.447 -22.714 1.00 90.00 339 GLU A O 1
ATOM 2662 N N . GLY A 1 340 ? 8.796 16.625 -22.724 1.00 89.12 340 GLY A N 1
ATOM 2663 C CA . GLY A 1 340 ? 7.595 17.116 -22.052 1.00 89.12 340 GLY A CA 1
ATOM 2664 C C . GLY A 1 340 ? 7.466 16.714 -20.581 1.00 89.12 340 GLY A C 1
ATOM 2665 O O . GLY A 1 340 ? 6.344 16.706 -20.074 1.00 89.12 340 GLY A O 1
ATOM 2666 N N . GLY A 1 341 ? 8.555 16.344 -19.895 1.00 93.81 341 GLY A N 1
ATOM 2667 C CA . GLY A 1 341 ? 8.485 16.004 -18.478 1.00 93.81 341 GLY A CA 1
ATOM 2668 C C . GLY A 1 341 ? 9.757 15.427 -17.867 1.00 93.81 341 GLY A C 1
ATOM 2669 O O . GLY A 1 341 ? 10.875 15.698 -18.297 1.00 93.81 341 GLY A O 1
ATOM 2670 N N . ILE A 1 342 ? 9.569 14.603 -16.841 1.00 95.31 342 ILE A N 1
ATOM 2671 C CA . ILE A 1 342 ? 10.649 13.994 -16.060 1.00 95.31 342 ILE A CA 1
ATOM 2672 C C . ILE A 1 342 ? 10.443 12.505 -15.874 1.00 95.31 342 ILE A C 1
ATOM 2674 O O . ILE A 1 342 ? 9.309 12.015 -15.862 1.00 95.31 342 ILE A O 1
ATOM 2678 N N . ARG A 1 343 ? 11.548 11.796 -15.668 1.00 96.69 343 ARG A N 1
ATOM 2679 C CA . ARG A 1 343 ? 11.550 10.387 -15.306 1.00 96.69 343 ARG A CA 1
ATOM 2680 C C . ARG A 1 343 ? 12.494 10.133 -14.142 1.00 96.69 343 ARG A C 1
ATOM 2682 O O . ARG A 1 343 ? 13.572 10.706 -14.073 1.00 96.69 343 ARG A O 1
ATOM 2689 N N . PHE A 1 344 ? 12.073 9.285 -13.215 1.00 97.19 344 PHE A N 1
ATOM 2690 C CA . PHE A 1 344 ? 12.873 8.863 -12.066 1.00 97.19 344 PHE A CA 1
ATOM 2691 C C . PHE A 1 344 ? 12.347 7.537 -11.521 1.00 97.19 344 PHE A C 1
ATOM 2693 O O . PHE A 1 344 ? 11.243 7.111 -11.851 1.00 97.19 344 PHE A O 1
ATOM 2700 N N . ALA A 1 345 ? 13.113 6.868 -10.670 1.00 97.50 345 ALA A N 1
ATOM 2701 C CA . ALA A 1 345 ? 12.713 5.650 -9.986 1.00 97.50 345 ALA A CA 1
ATOM 2702 C C . ALA A 1 345 ? 12.690 5.853 -8.472 1.00 97.50 345 ALA A C 1
ATOM 2704 O O . ALA A 1 345 ? 13.540 6.545 -7.914 1.00 97.50 345 ALA A O 1
ATOM 2705 N N . LEU A 1 346 ? 11.721 5.219 -7.812 1.00 97.19 346 LEU A N 1
ATOM 2706 C CA . LEU A 1 346 ? 11.631 5.172 -6.356 1.00 97.19 346 LEU A CA 1
ATOM 2707 C C . LEU A 1 346 ? 11.603 3.721 -5.865 1.00 97.19 346 LEU A C 1
ATOM 2709 O O . LEU A 1 346 ? 10.915 2.891 -6.475 1.00 97.19 346 LEU A O 1
ATOM 2713 N N . PRO A 1 347 ? 12.260 3.412 -4.733 1.00 96.69 347 PRO A N 1
ATOM 2714 C CA . PRO A 1 347 ? 12.129 2.119 -4.072 1.00 96.69 347 PRO A CA 1
ATOM 2715 C C . PRO A 1 347 ? 10.689 1.819 -3.649 1.00 96.69 347 PRO A C 1
ATOM 2717 O O . PRO A 1 347 ? 9.867 2.718 -3.431 1.00 96.69 347 PRO A O 1
ATOM 2720 N N . LYS A 1 348 ? 10.374 0.534 -3.464 1.00 93.31 348 LYS A N 1
ATOM 2721 C CA . LYS A 1 348 ? 9.073 0.117 -2.930 1.00 93.31 348 LYS A CA 1
ATOM 2722 C C . LYS A 1 348 ? 8.773 0.788 -1.587 1.00 93.31 348 LYS A C 1
ATOM 2724 O O . LYS A 1 348 ? 9.649 1.007 -0.757 1.00 93.31 348 LYS A O 1
ATOM 2729 N N . GLY A 1 349 ? 7.496 1.084 -1.366 1.00 89.81 349 GLY A N 1
ATOM 2730 C CA . GLY A 1 349 ? 7.031 1.770 -0.161 1.00 89.81 349 GLY A CA 1
ATOM 2731 C C . GLY A 1 349 ? 7.120 3.297 -0.227 1.00 89.81 349 GLY A C 1
ATOM 2732 O O . GLY A 1 349 ? 6.525 3.939 0.634 1.00 89.81 349 GLY A O 1
ATOM 2733 N N . CYS A 1 350 ? 7.774 3.879 -1.234 1.00 93.31 350 CYS A N 1
ATOM 2734 C CA . CYS A 1 350 ? 7.797 5.326 -1.459 1.00 93.31 350 CYS A CA 1
ATOM 2735 C C . CYS A 1 350 ? 6.590 5.782 -2.298 1.00 93.31 350 CYS A C 1
ATOM 2737 O O . CYS A 1 350 ? 6.047 5.005 -3.087 1.00 93.31 350 CYS A O 1
ATOM 2739 N N . TYR A 1 351 ? 6.182 7.043 -2.140 1.00 89.62 351 TYR A N 1
ATOM 2740 C CA . TYR A 1 351 ? 5.034 7.629 -2.839 1.00 89.62 351 TYR A CA 1
ATOM 2741 C C . TYR A 1 351 ? 5.503 8.687 -3.841 1.00 89.62 351 TYR A C 1
ATOM 2743 O O . TYR A 1 351 ? 6.138 9.666 -3.453 1.00 89.62 351 TYR A O 1
ATOM 2751 N N . ALA A 1 352 ? 5.140 8.534 -5.117 1.00 88.81 352 ALA A N 1
ATOM 2752 C CA . ALA A 1 352 ? 5.457 9.536 -6.138 1.00 88.81 352 ALA A CA 1
ATOM 2753 C C . ALA A 1 352 ? 4.796 10.887 -5.850 1.00 88.81 352 ALA A C 1
ATOM 2755 O O . ALA A 1 352 ? 5.405 11.922 -6.078 1.00 88.81 352 ALA A O 1
ATOM 2756 N N . THR A 1 353 ? 3.592 10.886 -5.273 1.00 88.19 353 THR A N 1
ATOM 2757 C CA . THR A 1 353 ? 2.898 12.115 -4.865 1.00 88.19 353 THR A CA 1
ATOM 2758 C C . THR A 1 353 ? 3.686 12.930 -3.838 1.00 88.19 353 THR A C 1
ATOM 2760 O O . THR A 1 353 ? 3.591 14.151 -3.841 1.00 88.19 353 THR A O 1
ATOM 2763 N N . VAL A 1 354 ? 4.482 12.274 -2.986 1.00 91.38 354 VAL A N 1
ATOM 2764 C CA . VAL A 1 354 ? 5.387 12.949 -2.047 1.00 91.38 354 VAL A CA 1
ATOM 2765 C C . VAL A 1 354 ? 6.627 13.432 -2.791 1.00 91.38 354 VAL A C 1
ATOM 2767 O O . VAL A 1 354 ? 6.939 14.610 -2.705 1.00 91.38 354 VAL A O 1
ATOM 2770 N N . ALA A 1 355 ? 7.276 12.574 -3.587 1.00 92.88 355 ALA A N 1
ATOM 2771 C CA . ALA A 1 355 ? 8.459 12.953 -4.369 1.00 92.88 355 ALA A CA 1
ATOM 2772 C C . ALA A 1 355 ? 8.212 14.190 -5.250 1.00 92.88 355 ALA A C 1
ATOM 2774 O O . ALA A 1 355 ? 9.038 15.093 -5.306 1.00 92.88 355 ALA A O 1
ATOM 2775 N N . VAL A 1 356 ? 7.046 14.256 -5.896 1.00 90.31 356 VAL A N 1
ATOM 2776 C CA . VAL A 1 356 ? 6.651 15.359 -6.780 1.00 90.31 356 VAL A CA 1
ATOM 2777 C C . VAL A 1 356 ? 6.580 16.699 -6.055 1.00 90.31 356 VAL A C 1
ATOM 2779 O O . VAL A 1 356 ? 6.956 17.698 -6.656 1.00 90.31 356 VAL A O 1
ATOM 2782 N N . LYS A 1 357 ? 6.184 16.736 -4.777 1.00 90.25 357 LYS A N 1
ATOM 2783 C CA . LYS A 1 357 ? 6.202 17.974 -3.980 1.00 90.25 357 LYS A CA 1
ATOM 2784 C C . LYS A 1 357 ? 7.614 18.548 -3.869 1.00 90.25 357 LYS A C 1
ATOM 2786 O O . LYS A 1 357 ? 7.839 19.720 -4.141 1.00 90.25 357 LYS A O 1
ATOM 2791 N N . TYR A 1 358 ? 8.593 17.689 -3.591 1.00 91.81 358 TYR A N 1
ATOM 2792 C CA . TYR A 1 358 ? 9.999 18.092 -3.529 1.00 91.81 358 TYR A CA 1
ATOM 2793 C C . TYR A 1 358 ? 10.570 18.443 -4.907 1.00 91.81 358 TYR A C 1
ATOM 2795 O O . TYR A 1 358 ? 11.310 19.411 -5.038 1.00 91.81 358 TYR A O 1
ATOM 2803 N N . ILE A 1 359 ? 10.221 17.667 -5.936 1.00 91.19 359 ILE A N 1
ATOM 2804 C CA . ILE A 1 359 ? 10.770 17.829 -7.286 1.00 91.19 359 ILE A CA 1
ATOM 2805 C C . ILE A 1 359 ? 10.189 19.063 -7.997 1.00 91.19 359 ILE A C 1
ATOM 2807 O O . ILE A 1 359 ? 10.898 19.726 -8.748 1.00 91.19 359 ILE A O 1
ATOM 2811 N N . LEU A 1 360 ? 8.912 19.390 -7.786 1.00 87.12 360 LEU A N 1
ATOM 2812 C CA . LEU A 1 360 ? 8.238 20.528 -8.427 1.00 87.12 360 LEU A CA 1
ATOM 2813 C C . LEU A 1 360 ? 8.145 21.771 -7.526 1.00 87.12 360 LEU A C 1
ATOM 2815 O O . LEU A 1 360 ? 7.524 22.752 -7.932 1.00 87.12 360 LEU A O 1
ATOM 2819 N N . ASN A 1 361 ? 8.767 21.747 -6.339 1.00 78.69 361 ASN A N 1
ATOM 2820 C CA . ASN A 1 361 ? 8.655 22.782 -5.301 1.00 78.69 361 ASN A CA 1
ATOM 2821 C C . ASN A 1 361 ? 7.183 23.128 -4.956 1.00 78.69 361 ASN A C 1
ATOM 2823 O O . ASN A 1 361 ? 6.823 24.306 -4.892 1.00 78.69 361 ASN A O 1
ATOM 2827 N N . GLU A 1 362 ? 6.338 22.106 -4.774 1.00 64.19 362 GLU A N 1
ATOM 2828 C CA . GLU A 1 362 ? 4.909 22.225 -4.409 1.00 64.19 362 GLU A CA 1
ATOM 2829 C C . GLU A 1 362 ? 4.617 21.929 -2.933 1.00 64.19 362 GLU A C 1
ATOM 2831 O O . GLU A 1 362 ? 5.276 21.038 -2.347 1.00 64.19 362 GLU A O 1
#

Secondary structure (DSSP, 8-state):
----TTTEEEEEEETTS-B--TT----------SSS-EEEEEEEEES--HHHHHHHHHHHTT--GGGEEES----SSSEEEEEEEEET--HHHHHT--BTTEEEEEEEEESSPPPTT-EEEEEEEEE--S-----SEEE-PPPGGGT-SS-TTHHHHHHHHHHT-HHHHHHHHHH--TT---HHHHHHHHHHHHH--HHHHHHHS-TT-HHHHHHHHHHHH-TT-HHHHHHTS-HHHHHHHHHHHHHHHHHHHHHTTPPPSEEEEE-TTS-EETTS--SSEEEEEE--TT----HHHHHHHHHTT--GGGGS-SS-GGG----EEEESEEE-EEEEEETTEEEEEEETT--HHHHHHHHHT-

Foldseek 3Di:
DDFAAVFKEKWFQFLVRDTRDPPAADDDDDDADPAFWKKKWKKWAHLDWPLVLLVLLCVQLVHDSVQKDFQDIDDNRHTYIGIMIGTPDDQVSSQPGDDPRMHTRYIDIDHDGRHHNRTFFIKMWGFDPFDWDDDQWDFFADDPVLCPDADNCLQVLLLCVLVVVLVVSLLCVQQPCPRPPDPQSNVLSPVCVVPVQLVVSLPSHDPVVVLSNQLSVQCNVPVPPSVVSLVSHDLVSSLSSNLSNLSVLLNVCLVVVPAAPDAAAADPNRGTDPVHDDHPFGKHKSAFLQRDDDPVSQVSQVVSVHGRCSLCRPSCNSNRDNIDIDTRMWGWAPWDADVSTIMTITTPSGDVVRVCCVTSVD

Nearest PDB structures (foldseek):
  1z2z-assembly2_B  TM=6.901E-01  e=2.593E-29  Methanosarcina mazei
  7mzv-assembly1_A  TM=7.430E-01  e=6.562E-20  Saccharomyces cerevisiae
  1szw-assembly2_B  TM=6.341E-01  e=3.784E-13  Escherichia coli
  1szw-assembly1_A  TM=6.394E-01  e=3.997E-13  Escherichia coli
  1si7-assembly1_A  TM=6.066E-01  e=3.997E-13  Escherichia coli

Solvent-accessible surface area (backbone atoms only — not comparable to full-atom values): 19394 Å² total; per-residue (Å²): 136,88,68,37,46,91,33,24,35,41,23,28,22,37,71,88,64,50,69,40,54,82,93,50,78,47,80,61,92,51,81,48,56,97,64,87,20,16,19,36,30,35,42,33,35,46,64,39,44,49,69,58,49,49,41,50,46,18,59,68,66,75,48,66,50,88,42,53,37,37,25,70,82,57,68,32,57,14,28,35,25,36,64,29,16,30,60,70,48,60,42,72,67,57,67,65,54,78,50,88,61,48,45,68,38,25,48,24,54,21,63,62,73,44,44,71,69,56,41,51,25,35,38,38,38,41,53,48,90,68,71,76,46,92,56,66,55,45,76,48,54,72,51,65,78,66,37,48,87,56,44,80,48,35,29,58,33,13,46,28,49,44,65,65,38,35,60,62,20,51,48,46,71,56,32,65,45,67,63,55,83,50,66,68,55,38,51,43,15,51,50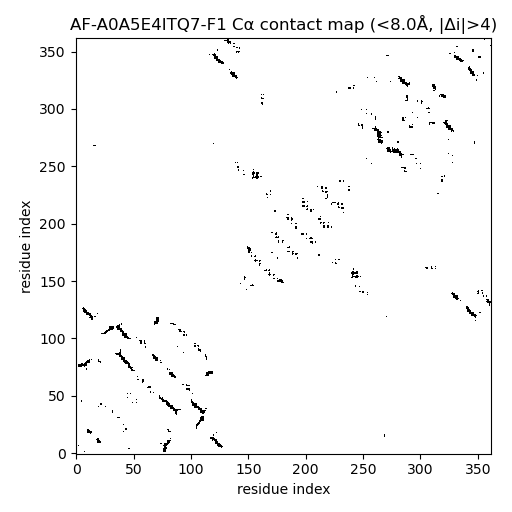,39,65,75,70,68,48,39,55,62,41,42,68,69,46,56,81,86,47,54,64,56,38,47,25,23,50,46,24,50,79,37,81,81,45,36,65,58,22,54,64,63,43,58,71,69,62,55,46,44,21,45,51,18,27,32,40,50,54,40,36,51,38,58,77,69,61,59,78,65,70,46,57,13,12,57,45,100,80,68,44,86,26,90,88,29,83,43,76,82,40,44,19,31,58,35,65,20,54,70,51,85,75,53,70,69,55,48,52,54,33,47,77,70,69,44,60,62,63,36,30,54,29,80,94,47,58,88,66,37,39,54,46,51,79,40,55,47,57,38,56,50,37,79,70,45,84,46,93,63,25,38,32,35,30,37,48,64,95,62,49,66,78,54,52,47,26,64,28,52,75,97

pLDDT: mean 94.37, std 5.06, range [64.19, 98.5]

Radius of gyration: 22.39 Å; Cα contacts (8 Å, |Δi|>4): 722; chains: 1; bounding box: 59×53×51 Å

Mean predicted aligned error: 4.93 Å